Protein AF-A0A3A9JF61-F1 (afdb_monomer)

Radius of gyration: 24.45 Å; Cα contacts (8 Å, |Δi|>4): 91; chains: 1; bounding box: 56×42×74 Å

pLDDT: mean 78.35, std 14.15, range [44.0, 96.94]

Foldseek 3Di:
DPPCVVVVVVCCPPCVVLLVLLLVLLLQLVVLVVVLVVLVVCLVVVCVVCVVDVNNVVDDPVVSVVVNVVSVVSNVVSVVSNCVSLVVLVVVLVVVLVVCVVVQCVDPVSVVVCVVDVPPVSCPVSVVVCVVSCCCSVPVSNVVSLVVNLVVVLVVCCVVPVVVSVVSVVVVCVVVPVVVVVVVVVVPPD

Organism: NCBI:txid2478470

Nearest PDB structures (foldseek):
  3zx6-assembly1_B  TM=4.219E-01  e=8.641E+00  Archaeoglobus fulgidus DSM 4304
  3zx6-assembly1_A  TM=3.548E-01  e=7.012E+00  Archaeoglobus fulgidus DSM 4304

Mean predicted aligned error: 10.45 Å

Structure (mmCIF, N/CA/C/O backbone):
data_AF-A0A3A9JF61-F1
#
_entry.id   AF-A0A3A9JF61-F1
#
loop_
_atom_site.group_PDB
_atom_site.id
_atom_site.type_symbol
_atom_site.label_atom_id
_atom_site.label_alt_id
_atom_site.label_comp_id
_atom_site.label_asym_id
_atom_site.label_entity_id
_atom_site.label_seq_id
_atom_site.pdbx_PDB_ins_code
_atom_site.Cartn_x
_atom_site.Cartn_y
_atom_site.Cartn_z
_atom_site.occupancy
_atom_site.B_iso_or_equiv
_atom_site.auth_seq_id
_atom_site.auth_comp_id
_atom_site.auth_asym_id
_atom_site.auth_atom_id
_atom_site.pdbx_PDB_model_num
ATOM 1 N N . MET A 1 1 ? -26.066 -12.933 15.921 1.00 44.00 1 MET A N 1
ATOM 2 C CA . MET A 1 1 ? -25.316 -11.909 15.163 1.00 44.00 1 MET A CA 1
ATOM 3 C C . MET A 1 1 ? -26.071 -10.594 15.313 1.00 44.00 1 MET A C 1
ATOM 5 O O . MET A 1 1 ? -27.107 -10.435 14.687 1.00 44.00 1 MET A O 1
ATOM 9 N N . LYS A 1 2 ? -25.672 -9.732 16.260 1.00 51.56 2 LYS A N 1
ATOM 10 C CA . LYS A 1 2 ? -26.351 -8.442 16.494 1.00 51.56 2 LYS A CA 1
ATOM 11 C C . LYS A 1 2 ? -26.049 -7.491 15.325 1.00 51.56 2 LYS A C 1
ATOM 13 O O . LYS A 1 2 ? -24.942 -7.570 14.793 1.00 51.56 2 LYS A O 1
ATOM 18 N N . PRO A 1 3 ? -26.992 -6.629 14.911 1.00 46.84 3 PRO A N 1
ATOM 19 C CA . PRO A 1 3 ? -26.801 -5.763 13.756 1.00 46.84 3 PRO A CA 1
ATOM 20 C C . PRO A 1 3 ? -25.716 -4.728 14.073 1.00 46.84 3 PRO A C 1
ATOM 22 O O . PRO A 1 3 ? -25.927 -3.802 14.847 1.00 46.84 3 PRO A O 1
ATOM 25 N N . LEU A 1 4 ? -24.534 -4.916 13.485 1.00 54.66 4 LEU A N 1
ATOM 26 C CA . LEU A 1 4 ? -23.378 -4.015 13.580 1.00 54.66 4 LEU A CA 1
ATOM 27 C C . LEU A 1 4 ? -23.594 -2.690 12.818 1.00 54.66 4 LEU A C 1
ATOM 29 O O . LEU A 1 4 ? -22.767 -1.784 12.894 1.00 54.66 4 LEU A O 1
ATOM 33 N N . SER A 1 5 ? -24.710 -2.565 12.092 1.00 57.25 5 SER A N 1
ATOM 34 C CA . SER A 1 5 ? -25.012 -1.447 11.196 1.00 57.25 5 SER A CA 1
ATOM 35 C C . SER A 1 5 ? -25.097 -0.063 11.859 1.00 57.25 5 SER A C 1
ATOM 37 O O . SER A 1 5 ? -24.594 0.878 11.243 1.00 57.25 5 SER A O 1
ATOM 39 N N . PRO A 1 6 ? -25.634 0.128 13.087 1.00 58.03 6 PRO A N 1
ATOM 40 C CA . PRO A 1 6 ? -25.749 1.469 13.667 1.00 58.03 6 PRO A CA 1
ATOM 41 C C . PRO A 1 6 ? -24.389 2.031 14.104 1.00 58.03 6 PRO A C 1
ATOM 43 O O . PRO A 1 6 ? -24.140 3.227 13.998 1.00 58.03 6 PRO A O 1
ATOM 46 N N . ILE A 1 7 ? -23.484 1.157 14.556 1.00 54.09 7 ILE A N 1
ATOM 47 C CA . ILE A 1 7 ? -22.148 1.542 15.033 1.00 54.09 7 ILE A CA 1
ATOM 48 C C . ILE A 1 7 ? -21.233 1.870 13.844 1.00 54.09 7 ILE A C 1
ATOM 50 O O . ILE A 1 7 ? -20.442 2.810 13.901 1.00 54.09 7 ILE A O 1
ATOM 54 N N . MET A 1 8 ? -21.410 1.155 12.729 1.00 56.19 8 MET A N 1
ATOM 55 C CA . MET A 1 8 ? -20.716 1.417 11.466 1.00 56.19 8 MET A CA 1
ATOM 56 C C . MET A 1 8 ? -21.049 2.807 10.898 1.00 56.19 8 MET A C 1
ATOM 58 O O . MET A 1 8 ? -20.162 3.497 10.400 1.00 56.19 8 MET A O 1
ATOM 62 N N . ALA A 1 9 ? -22.309 3.241 11.018 1.00 56.62 9 ALA A N 1
ATOM 63 C CA . ALA A 1 9 ? -22.762 4.547 10.539 1.00 56.62 9 ALA A CA 1
ATOM 64 C C . ALA A 1 9 ? -22.183 5.721 11.353 1.00 56.62 9 ALA A C 1
ATOM 66 O O . ALA A 1 9 ? -21.826 6.747 10.772 1.00 56.62 9 ALA A O 1
ATOM 67 N N . LEU A 1 10 ? -22.033 5.559 12.673 1.00 54.41 10 LEU A N 1
ATOM 68 C CA . LEU A 1 10 ? -21.476 6.592 13.557 1.00 54.41 10 LEU A CA 1
ATOM 69 C C . LEU A 1 10 ? -19.968 6.801 13.314 1.00 54.41 10 LEU A C 1
ATOM 71 O O . LEU A 1 10 ? -19.499 7.932 13.196 1.00 54.41 10 LEU A O 1
ATOM 75 N N . PHE A 1 11 ? -19.214 5.709 13.140 1.00 55.50 11 PHE A N 1
ATOM 76 C CA . PHE A 1 11 ? -17.779 5.764 12.823 1.00 55.50 11 PHE A CA 1
ATOM 77 C C . PHE A 1 11 ? -17.489 6.404 11.458 1.00 55.50 11 PHE A C 1
ATOM 79 O O . PHE A 1 11 ? -16.494 7.118 11.298 1.00 55.50 11 PHE A O 1
ATOM 86 N N . TRP A 1 12 ? -18.368 6.178 10.477 1.00 54.88 12 TRP A N 1
ATOM 87 C CA . TRP A 1 12 ? -18.223 6.727 9.130 1.00 54.88 12 TRP A CA 1
ATOM 88 C C . TRP A 1 12 ? -18.393 8.253 9.082 1.00 54.88 12 TRP A C 1
ATOM 90 O O . TRP A 1 12 ? -17.847 8.895 8.189 1.00 54.88 12 TRP A O 1
ATOM 100 N N . GLN A 1 13 ? -19.113 8.864 10.027 1.00 55.25 13 GLN A N 1
ATOM 101 C CA . GLN A 1 13 ? -19.319 10.317 10.032 1.00 55.25 13 GLN A CA 1
ATOM 102 C C . GLN A 1 13 ? -18.184 11.085 10.722 1.00 55.25 13 GLN A C 1
ATOM 104 O O . GLN A 1 13 ? -17.728 12.087 10.171 1.00 55.25 13 GLN A O 1
ATOM 109 N N . GLU A 1 14 ? -17.664 10.607 11.857 1.00 54.59 14 GLU A N 1
ATOM 110 C CA . GLU A 1 14 ? -16.635 11.343 12.616 1.00 54.59 14 GLU A CA 1
ATOM 111 C C . GLU A 1 14 ? -15.191 11.078 12.157 1.00 54.59 14 GLU A C 1
ATOM 113 O O . GLU A 1 14 ? -14.328 11.937 12.336 1.00 54.59 14 GLU A O 1
ATOM 118 N N . ARG A 1 15 ? -14.888 9.915 11.555 1.00 65.69 15 ARG A N 1
ATOM 119 C CA . ARG A 1 15 ? -13.494 9.508 11.260 1.00 65.69 15 ARG A CA 1
ATOM 120 C C . ARG A 1 15 ? -13.180 9.221 9.793 1.00 65.69 15 ARG A C 1
ATOM 122 O O . ARG A 1 15 ? -12.084 8.743 9.495 1.00 65.69 15 ARG A O 1
ATOM 129 N N . ARG A 1 16 ? -14.073 9.562 8.851 1.00 67.69 16 ARG A N 1
ATOM 130 C CA . ARG A 1 16 ? -13.861 9.300 7.408 1.00 67.69 16 ARG A CA 1
ATOM 131 C C . ARG A 1 16 ? -12.532 9.830 6.876 1.00 67.69 16 ARG A C 1
ATOM 133 O O . ARG A 1 16 ? -11.904 9.166 6.066 1.00 67.69 16 ARG A O 1
ATOM 140 N N . SER A 1 17 ? -12.099 11.011 7.318 1.00 69.12 17 SER A N 1
ATOM 141 C CA . SER A 1 17 ? -10.890 11.664 6.805 1.00 69.12 17 SER A CA 1
ATOM 142 C C . SER A 1 17 ? -9.626 10.923 7.230 1.00 69.12 17 SER A C 1
ATOM 144 O O . SER A 1 17 ? -8.749 10.689 6.404 1.00 69.12 17 SER A O 1
ATOM 146 N N . ALA A 1 18 ? -9.558 10.486 8.489 1.00 70.00 18 ALA A N 1
ATOM 147 C CA . ALA A 1 18 ? -8.447 9.692 9.002 1.00 70.00 18 ALA A CA 1
ATOM 148 C C . ALA A 1 18 ? -8.403 8.297 8.356 1.00 70.00 18 ALA A C 1
ATOM 150 O O . ALA A 1 18 ? -7.328 7.810 8.016 1.00 70.00 18 ALA A O 1
ATOM 151 N N . LEU A 1 19 ? -9.567 7.680 8.133 1.00 70.75 19 LEU A N 1
ATOM 152 C CA . LEU A 1 19 ? -9.678 6.366 7.493 1.00 70.75 19 LEU A CA 1
ATOM 153 C C . LEU A 1 19 ? -9.290 6.409 6.012 1.00 70.75 19 LEU A C 1
ATOM 155 O O . LEU A 1 19 ? -8.481 5.598 5.566 1.00 70.75 19 LEU A O 1
ATOM 159 N N . LEU A 1 20 ? -9.816 7.382 5.265 1.00 76.50 20 LEU A N 1
ATOM 160 C CA . LEU A 1 20 ? -9.450 7.604 3.866 1.00 76.50 20 LEU A CA 1
ATOM 161 C C . LEU A 1 20 ? -7.974 7.989 3.739 1.00 76.50 20 LEU A C 1
ATOM 163 O O . LEU A 1 20 ? -7.297 7.488 2.849 1.00 76.50 20 LEU A O 1
ATOM 167 N N . GLY A 1 21 ? -7.456 8.814 4.655 1.00 81.38 21 GLY A N 1
ATOM 168 C CA . GLY A 1 21 ? -6.038 9.167 4.714 1.00 81.38 21 GLY A CA 1
ATOM 169 C C . GLY A 1 21 ? -5.143 7.950 4.956 1.00 81.38 21 GLY A C 1
ATOM 170 O O . GLY A 1 21 ? -4.187 7.740 4.215 1.00 81.38 21 GLY A O 1
ATOM 171 N N . GLY A 1 22 ? -5.479 7.102 5.933 1.00 81.56 22 GLY A N 1
ATOM 172 C CA . GLY A 1 22 ? -4.749 5.862 6.213 1.00 81.56 22 GLY A CA 1
ATOM 173 C C . GLY A 1 22 ? -4.774 4.880 5.038 1.00 81.56 22 GLY A C 1
ATOM 174 O O . GLY A 1 22 ? -3.724 4.387 4.631 1.00 81.56 22 GLY A O 1
ATOM 175 N N . ALA A 1 23 ? -5.948 4.656 4.438 1.00 82.31 23 ALA A N 1
ATOM 176 C CA . ALA A 1 23 ? -6.095 3.794 3.265 1.00 82.31 23 ALA A CA 1
ATOM 177 C C . ALA A 1 23 ? -5.335 4.338 2.040 1.00 82.31 23 ALA A C 1
ATOM 179 O O . ALA A 1 23 ? -4.688 3.573 1.325 1.00 82.31 23 ALA A O 1
ATOM 180 N N . ALA A 1 24 ? -5.350 5.656 1.820 1.00 86.38 24 ALA A N 1
ATOM 181 C CA . ALA A 1 24 ? -4.586 6.296 0.752 1.00 86.38 24 ALA A CA 1
ATOM 182 C C . ALA A 1 24 ? -3.070 6.155 0.966 1.00 86.38 24 ALA A C 1
ATOM 184 O O . ALA A 1 24 ? -2.349 5.843 0.019 1.00 86.38 24 ALA A O 1
ATOM 185 N N . MET A 1 25 ? -2.580 6.319 2.201 1.00 87.75 25 MET A N 1
ATOM 186 C CA . MET A 1 25 ? -1.166 6.106 2.540 1.00 87.75 25 MET A CA 1
ATOM 187 C C . MET A 1 25 ? -0.741 4.643 2.352 1.00 87.75 25 MET A C 1
ATOM 189 O O . MET A 1 25 ? 0.332 4.381 1.802 1.00 87.75 25 MET A O 1
ATOM 193 N N . MET A 1 26 ? -1.593 3.682 2.730 1.00 87.44 26 MET A N 1
ATOM 194 C CA . MET A 1 26 ? -1.373 2.255 2.451 1.00 87.44 26 MET A CA 1
ATOM 195 C C . MET A 1 26 ? -1.276 1.996 0.945 1.00 87.44 26 MET A C 1
ATOM 197 O O . MET A 1 26 ? -0.308 1.393 0.478 1.00 87.44 26 MET A O 1
ATOM 201 N N . ALA A 1 27 ? -2.242 2.495 0.169 1.00 89.44 27 ALA A N 1
ATOM 202 C CA . ALA A 1 27 ? -2.262 2.327 -1.281 1.00 89.44 27 ALA A CA 1
ATOM 203 C C . ALA A 1 27 ? -1.023 2.952 -1.942 1.00 89.44 27 ALA A C 1
ATOM 205 O O . ALA A 1 27 ? -0.375 2.309 -2.766 1.00 89.44 27 ALA A O 1
ATOM 206 N N . MET A 1 28 ? -0.635 4.162 -1.531 1.00 92.56 28 MET A N 1
ATOM 207 C CA . MET A 1 28 ? 0.570 4.837 -2.018 1.00 92.56 28 MET A CA 1
ATOM 208 C C . MET A 1 28 ? 1.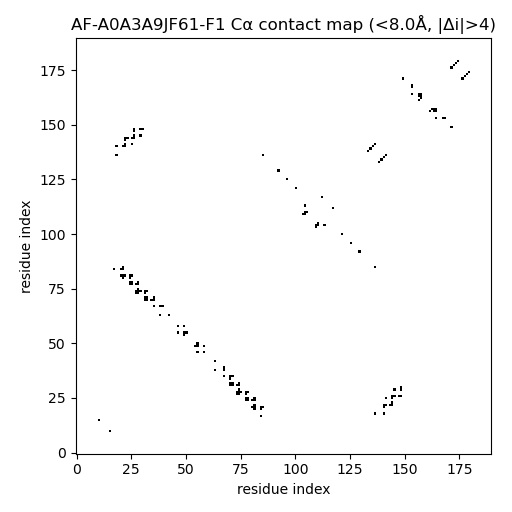842 4.047 -1.681 1.00 92.56 28 MET A C 1
ATOM 210 O O . MET A 1 28 ? 2.721 3.917 -2.531 1.00 92.56 28 MET A O 1
ATOM 214 N N . THR A 1 29 ? 1.930 3.468 -0.480 1.00 92.69 29 THR A N 1
ATOM 215 C CA . THR A 1 29 ? 3.064 2.622 -0.071 1.00 92.69 29 THR A CA 1
ATOM 216 C C . THR A 1 29 ? 3.190 1.388 -0.963 1.00 92.69 29 THR A C 1
ATOM 218 O O . THR A 1 29 ? 4.288 1.065 -1.426 1.00 92.69 29 THR A O 1
ATOM 221 N N . LEU A 1 30 ? 2.070 0.709 -1.229 1.00 92.81 30 LEU A N 1
ATOM 222 C CA . LEU A 1 30 ? 2.031 -0.470 -2.092 1.00 92.81 30 LEU A CA 1
ATOM 223 C C . LEU A 1 30 ? 2.387 -0.113 -3.539 1.00 92.81 30 LEU A C 1
ATOM 225 O O . LEU A 1 30 ? 3.261 -0.751 -4.122 1.00 92.81 30 LEU A O 1
ATOM 229 N N . LEU A 1 31 ? 1.784 0.942 -4.095 1.00 93.94 31 LEU A N 1
ATOM 230 C CA . LEU A 1 31 ? 2.062 1.404 -5.458 1.00 93.94 31 LEU A CA 1
ATOM 231 C C . LEU A 1 31 ? 3.524 1.818 -5.634 1.00 93.94 31 LEU A C 1
ATOM 233 O O . LEU A 1 31 ? 4.157 1.401 -6.599 1.00 93.94 31 LEU A O 1
ATOM 237 N N . ALA A 1 32 ? 4.093 2.564 -4.684 1.00 94.06 32 ALA A N 1
ATOM 238 C CA . ALA A 1 32 ? 5.506 2.930 -4.718 1.00 94.06 32 ALA A CA 1
ATOM 239 C C . ALA A 1 32 ? 6.415 1.692 -4.642 1.00 94.06 32 ALA A C 1
ATOM 241 O O . ALA A 1 32 ? 7.434 1.629 -5.325 1.00 94.06 32 ALA A O 1
ATOM 242 N N . GLY A 1 33 ? 6.040 0.679 -3.852 1.00 94.06 33 GLY A N 1
ATOM 243 C CA . GLY A 1 33 ? 6.743 -0.604 -3.800 1.00 94.06 33 GLY A CA 1
ATOM 244 C C . GLY A 1 33 ? 6.724 -1.358 -5.132 1.00 94.06 33 GLY A C 1
ATOM 245 O O . GLY A 1 33 ? 7.768 -1.829 -5.578 1.00 94.06 33 GLY A O 1
ATOM 246 N N . ILE A 1 34 ? 5.565 -1.431 -5.785 1.00 93.69 34 ILE A N 1
ATOM 247 C CA . ILE A 1 34 ? 5.406 -2.092 -7.089 1.00 93.69 34 ILE A CA 1
ATOM 248 C C . ILE A 1 34 ? 6.169 -1.326 -8.174 1.00 93.69 34 ILE A C 1
ATOM 250 O O . ILE A 1 34 ? 6.913 -1.933 -8.942 1.00 93.69 34 ILE A O 1
ATOM 254 N N . ALA A 1 35 ? 6.060 0.005 -8.190 1.00 93.81 35 ALA A N 1
ATOM 255 C CA . ALA A 1 35 ? 6.798 0.863 -9.111 1.00 93.81 35 ALA A CA 1
ATOM 256 C C . ALA A 1 35 ? 8.317 0.728 -8.930 1.00 93.81 35 ALA A C 1
ATOM 258 O O . ALA A 1 35 ? 9.037 0.664 -9.920 1.00 93.81 35 ALA A O 1
ATOM 259 N N . LEU A 1 36 ? 8.812 0.618 -7.690 1.00 94.44 36 LEU A N 1
ATOM 260 C CA . LEU A 1 36 ? 10.230 0.359 -7.413 1.00 94.44 36 LEU A CA 1
ATOM 261 C C . LEU A 1 36 ? 10.696 -0.961 -8.015 1.00 94.44 36 LEU A C 1
ATOM 263 O O . LEU A 1 36 ? 11.748 -0.994 -8.647 1.00 94.44 36 LEU A O 1
ATOM 267 N N . LEU A 1 37 ? 9.933 -2.038 -7.816 1.00 93.94 37 LEU A N 1
ATOM 268 C CA . LEU A 1 37 ? 10.274 -3.353 -8.358 1.00 93.94 37 LEU A CA 1
ATOM 269 C C . LEU A 1 37 ? 10.257 -3.336 -9.890 1.00 93.94 37 LEU A C 1
ATOM 271 O O . LEU A 1 37 ? 11.201 -3.823 -10.508 1.00 93.94 37 LEU A O 1
ATOM 275 N N . GLY A 1 38 ? 9.240 -2.716 -10.493 1.00 93.31 38 GLY A N 1
ATOM 276 C CA . GLY A 1 38 ? 9.132 -2.565 -11.945 1.00 93.31 38 GLY A CA 1
ATOM 277 C C . GLY A 1 38 ? 10.270 -1.734 -12.540 1.00 93.31 38 GLY A C 1
ATOM 278 O O . GLY A 1 38 ? 10.941 -2.187 -13.466 1.00 93.31 38 GLY A O 1
ATOM 279 N N . LEU A 1 39 ? 10.543 -0.555 -11.972 1.00 94.25 39 LEU A N 1
ATOM 280 C CA . LEU A 1 39 ? 11.616 0.333 -12.426 1.00 94.25 39 LEU A CA 1
ATOM 281 C C . LEU A 1 39 ? 12.994 -0.315 -12.250 1.00 94.25 39 LEU A C 1
ATOM 283 O O . LEU A 1 39 ? 13.831 -0.212 -13.140 1.00 94.25 39 LEU A O 1
ATOM 287 N N . SER A 1 40 ? 13.216 -1.021 -11.136 1.00 93.50 40 SER A N 1
ATOM 288 C CA . SER A 1 40 ? 14.468 -1.747 -10.892 1.00 93.50 40 SER A CA 1
ATOM 289 C C . SER A 1 40 ? 14.650 -2.895 -11.883 1.00 93.50 40 SER A C 1
ATOM 291 O O . SER A 1 40 ? 15.734 -3.049 -12.434 1.00 93.50 40 SER A O 1
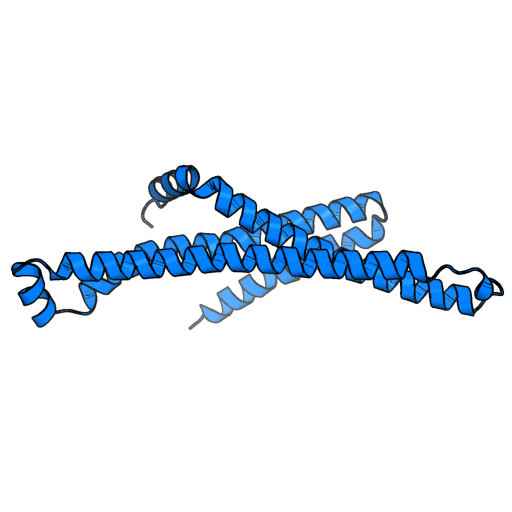ATOM 293 N N . GLY A 1 41 ? 13.598 -3.676 -12.152 1.00 93.50 41 GLY A N 1
ATOM 294 C CA . GLY A 1 41 ? 13.642 -4.760 -13.135 1.00 93.50 41 GLY A CA 1
ATOM 295 C C . GLY A 1 41 ? 13.952 -4.245 -14.540 1.00 93.50 41 GLY A C 1
ATOM 296 O O . GLY A 1 41 ? 14.880 -4.734 -15.185 1.00 93.50 41 GLY A O 1
ATOM 297 N N . TRP A 1 42 ? 13.245 -3.195 -14.973 1.00 93.62 42 TRP A N 1
ATOM 298 C CA . TRP A 1 42 ? 13.532 -2.519 -16.238 1.00 93.62 42 TRP A CA 1
ATOM 299 C C . TRP A 1 42 ? 14.980 -2.024 -16.285 1.00 93.62 42 TRP A C 1
ATOM 301 O O . TRP A 1 42 ? 15.697 -2.343 -17.228 1.00 93.62 42 TRP A O 1
ATOM 311 N N . PHE A 1 43 ? 15.447 -1.336 -15.240 1.00 93.25 43 PHE A N 1
ATOM 312 C CA . PHE A 1 43 ? 16.801 -0.791 -15.175 1.00 93.25 43 PHE A CA 1
ATOM 313 C C . PHE A 1 43 ? 17.887 -1.876 -15.261 1.00 93.25 43 PHE A C 1
ATOM 315 O O . PHE A 1 43 ? 18.854 -1.714 -16.006 1.00 93.25 43 PHE A O 1
ATOM 322 N N . ILE A 1 44 ? 17.717 -3.011 -14.573 1.00 92.94 44 ILE A N 1
ATOM 323 C CA . ILE A 1 44 ? 18.643 -4.154 -14.652 1.00 92.94 44 ILE A CA 1
ATOM 324 C C . ILE A 1 44 ? 18.685 -4.719 -16.078 1.00 92.94 44 ILE A C 1
ATOM 326 O O . ILE A 1 44 ? 19.761 -4.924 -16.633 1.00 92.94 44 ILE A O 1
ATOM 330 N N . THR A 1 45 ? 17.527 -4.942 -16.705 1.00 93.38 45 THR A N 1
ATOM 331 C CA . THR A 1 45 ? 17.484 -5.477 -18.079 1.00 93.38 45 THR A CA 1
ATOM 332 C C . THR A 1 45 ? 18.031 -4.491 -19.113 1.00 93.38 45 THR A C 1
ATOM 334 O O . THR A 1 45 ? 18.762 -4.892 -20.017 1.00 93.38 45 THR A O 1
ATOM 337 N N . ALA A 1 46 ? 17.744 -3.197 -18.958 1.00 90.19 46 ALA A N 1
ATOM 338 C CA . ALA A 1 46 ? 18.211 -2.143 -19.849 1.00 90.19 46 ALA A CA 1
ATOM 339 C C . ALA A 1 46 ? 19.730 -1.958 -19.759 1.00 90.19 46 ALA A C 1
ATOM 341 O O . ALA A 1 46 ? 20.392 -1.868 -20.788 1.00 90.19 46 ALA A O 1
ATOM 342 N N . THR A 1 47 ? 20.294 -1.967 -18.548 1.00 89.56 47 THR A N 1
ATOM 343 C CA . THR A 1 47 ? 21.752 -1.892 -18.352 1.00 89.56 47 THR A CA 1
ATOM 344 C C . THR A 1 47 ? 22.465 -3.132 -18.884 1.00 89.56 47 THR A C 1
ATOM 346 O O . THR A 1 47 ? 23.503 -2.995 -19.527 1.00 89.56 47 THR A O 1
ATOM 349 N N . ALA A 1 48 ? 21.894 -4.328 -18.703 1.00 90.38 48 ALA A N 1
ATOM 350 C CA . ALA A 1 48 ? 22.436 -5.555 -19.285 1.00 90.38 48 ALA A CA 1
ATOM 351 C C . ALA A 1 48 ? 22.482 -5.491 -20.824 1.00 90.38 48 ALA A C 1
ATOM 353 O O . ALA A 1 48 ? 23.511 -5.796 -21.422 1.00 90.38 48 ALA A O 1
ATOM 354 N N . LEU A 1 49 ? 21.400 -5.038 -21.468 1.00 90.06 49 LEU A N 1
ATOM 355 C CA . LEU A 1 49 ? 21.347 -4.867 -22.925 1.00 90.06 49 LEU A CA 1
ATOM 356 C C . LEU A 1 49 ? 22.291 -3.763 -23.419 1.00 90.06 49 LEU A C 1
ATOM 358 O O . LEU A 1 49 ? 22.993 -3.952 -24.411 1.00 90.06 49 LEU A O 1
ATOM 362 N N . ALA A 1 50 ? 22.349 -2.629 -22.719 1.00 87.81 50 ALA A N 1
ATOM 363 C CA . ALA A 1 50 ? 23.259 -1.539 -23.053 1.00 87.81 50 ALA A CA 1
ATOM 364 C C . ALA A 1 50 ? 24.724 -1.991 -22.975 1.00 87.81 50 ALA A C 1
ATOM 366 O O . ALA A 1 50 ? 25.494 -1.665 -23.871 1.00 87.81 50 ALA A O 1
ATOM 367 N N . GLY A 1 51 ? 25.090 -2.794 -21.970 1.00 86.12 51 GLY A N 1
ATOM 368 C CA . GLY A 1 51 ? 26.439 -3.350 -21.811 1.00 86.12 51 GLY A CA 1
ATOM 369 C C . GLY A 1 51 ? 26.851 -4.351 -22.896 1.00 86.12 51 GLY A C 1
ATOM 370 O O . GLY A 1 51 ? 28.039 -4.485 -23.174 1.00 86.12 51 GLY A O 1
ATOM 371 N N . LEU A 1 52 ? 25.892 -5.021 -23.543 1.00 87.56 52 LEU A N 1
ATOM 372 C CA . LEU A 1 52 ? 26.146 -5.905 -24.691 1.00 87.56 52 LEU A CA 1
ATOM 373 C C . LEU A 1 52 ? 26.336 -5.140 -26.013 1.00 87.56 52 LEU A C 1
ATOM 375 O O . LEU A 1 52 ? 26.712 -5.738 -27.019 1.00 87.56 52 LEU A O 1
ATOM 379 N N . THR A 1 53 ? 26.070 -3.832 -26.034 1.00 82.75 53 THR A N 1
ATOM 380 C CA . THR A 1 53 ? 26.142 -2.985 -27.233 1.00 82.75 53 THR A CA 1
ATOM 381 C C . THR A 1 53 ? 27.120 -1.824 -27.024 1.00 82.75 53 THR A C 1
ATOM 383 O O . THR A 1 53 ? 27.550 -1.535 -25.911 1.00 82.75 53 THR A O 1
ATOM 386 N N . SER A 1 54 ? 27.470 -1.093 -28.086 1.00 75.06 54 SER A N 1
ATOM 387 C CA . SER A 1 54 ? 28.270 0.140 -27.971 1.00 75.06 54 SER A CA 1
ATOM 388 C C . SER A 1 54 ? 27.519 1.301 -27.294 1.00 75.06 54 SER A C 1
ATOM 390 O O . SER A 1 54 ? 28.108 2.352 -27.045 1.00 75.06 54 SER A O 1
ATOM 392 N N . ALA A 1 55 ? 26.235 1.120 -26.959 1.00 75.50 55 ALA A N 1
ATOM 393 C CA . ALA A 1 55 ? 25.398 2.119 -26.299 1.00 75.50 55 ALA A CA 1
ATOM 394 C C . ALA A 1 55 ? 25.717 2.307 -24.804 1.00 75.50 55 ALA A C 1
ATOM 396 O O . ALA A 1 55 ? 25.192 3.235 -24.189 1.00 75.50 55 ALA A O 1
ATOM 397 N N . ALA A 1 56 ? 26.593 1.482 -24.217 1.00 70.50 56 ALA A N 1
ATOM 398 C CA . ALA A 1 56 ? 26.987 1.576 -22.810 1.00 70.50 56 ALA A CA 1
ATOM 399 C C . ALA A 1 56 ? 27.483 2.978 -22.397 1.00 70.50 56 ALA A C 1
ATOM 401 O O . ALA A 1 56 ? 27.213 3.415 -21.283 1.00 70.50 56 ALA A O 1
ATOM 402 N N . LEU A 1 57 ? 28.161 3.704 -23.297 1.00 67.50 57 LEU A N 1
ATOM 403 C CA . LEU A 1 57 ? 28.696 5.047 -23.022 1.00 67.50 57 LEU A CA 1
ATOM 404 C C . LEU A 1 57 ? 27.640 6.164 -23.081 1.00 67.50 57 LEU A C 1
ATOM 406 O O . LEU A 1 57 ? 27.874 7.245 -22.550 1.00 67.50 57 LEU A O 1
ATOM 410 N N . ALA A 1 58 ? 26.495 5.914 -23.717 1.00 76.50 58 ALA A N 1
ATOM 411 C CA . ALA A 1 58 ? 25.409 6.883 -23.871 1.00 76.50 58 ALA A CA 1
ATOM 412 C C . ALA A 1 58 ? 24.215 6.598 -22.942 1.00 76.50 58 ALA A C 1
ATOM 414 O O . ALA A 1 58 ? 23.232 7.339 -22.953 1.00 76.50 58 ALA A O 1
ATOM 415 N N . PHE A 1 59 ? 24.268 5.517 -22.159 1.00 83.06 59 PHE A N 1
ATOM 416 C CA . PHE A 1 59 ? 23.168 5.115 -21.293 1.00 83.06 59 PHE A CA 1
ATOM 417 C C . PHE A 1 59 ? 23.122 5.971 -20.020 1.00 83.06 59 PHE A C 1
ATOM 419 O O . PHE A 1 59 ? 24.021 5.920 -19.180 1.00 83.06 59 PHE A O 1
ATOM 426 N N . ASP A 1 60 ? 22.049 6.746 -19.858 1.00 85.12 60 ASP A N 1
ATOM 427 C CA . ASP A 1 60 ? 21.859 7.604 -18.691 1.00 85.12 60 ASP A CA 1
ATOM 428 C C . ASP A 1 60 ? 21.366 6.802 -17.475 1.00 85.12 60 ASP A C 1
ATOM 430 O O . ASP A 1 60 ? 20.201 6.413 -17.363 1.00 85.12 60 ASP A O 1
ATOM 434 N N . VAL A 1 61 ? 22.279 6.572 -16.533 1.00 86.88 61 VAL A N 1
ATOM 435 C CA . VAL A 1 61 ? 22.015 5.879 -15.264 1.00 86.88 61 VAL A CA 1
ATOM 436 C C . VAL A 1 61 ? 21.393 6.807 -14.208 1.00 86.88 61 VAL A C 1
ATOM 438 O O . VAL A 1 61 ? 20.768 6.343 -13.247 1.00 86.88 61 VAL A O 1
ATOM 441 N N . PHE A 1 62 ? 21.530 8.124 -14.358 1.00 89.75 62 PHE A N 1
ATOM 442 C CA . PHE A 1 62 ? 21.132 9.080 -13.328 1.00 89.75 62 PHE A CA 1
ATOM 443 C C . PHE A 1 62 ? 19.621 9.280 -13.275 1.00 89.75 62 PHE A C 1
ATOM 445 O O . PHE A 1 62 ? 19.071 9.332 -12.173 1.00 89.75 62 PHE A O 1
ATOM 452 N N . ILE A 1 63 ? 18.940 9.322 -14.424 1.00 91.31 63 ILE A N 1
ATOM 453 C CA . ILE A 1 63 ? 17.473 9.439 -14.492 1.00 91.31 63 ILE A CA 1
ATOM 454 C C . ILE A 1 63 ? 16.770 8.277 -13.762 1.00 91.31 63 ILE A C 1
ATOM 456 O O . ILE A 1 63 ? 16.010 8.542 -12.822 1.00 91.31 63 ILE A O 1
ATOM 460 N N . PRO A 1 64 ? 17.015 6.994 -14.106 1.00 91.12 64 PRO A N 1
ATOM 461 C CA . PRO A 1 64 ? 16.389 5.883 -13.393 1.00 91.12 64 PRO A CA 1
ATOM 462 C C . PRO A 1 64 ? 16.820 5.823 -11.926 1.00 91.12 64 PRO A C 1
ATOM 464 O O . PRO A 1 64 ? 15.987 5.564 -11.057 1.00 91.12 64 PRO A O 1
ATOM 467 N N . GLY A 1 65 ? 18.082 6.141 -11.617 1.00 92.12 65 GLY A N 1
ATOM 468 C CA . GLY A 1 65 ? 18.565 6.220 -10.238 1.00 92.12 65 GLY A CA 1
ATOM 469 C C . GLY A 1 65 ? 17.821 7.265 -9.397 1.00 92.12 65 GLY A C 1
ATOM 470 O O . GLY A 1 65 ? 17.451 6.992 -8.252 1.00 92.12 65 GLY A O 1
ATOM 471 N N . ALA A 1 66 ? 17.549 8.446 -9.956 1.00 94.19 66 ALA A N 1
ATOM 472 C CA . ALA A 1 66 ? 16.755 9.486 -9.306 1.00 94.19 66 ALA A CA 1
ATOM 473 C C . ALA A 1 66 ? 15.304 9.029 -9.083 1.00 94.19 66 ALA A C 1
ATOM 475 O O . ALA A 1 66 ? 14.769 9.220 -7.989 1.00 94.19 66 ALA A O 1
ATOM 476 N N . GLY A 1 67 ? 14.705 8.352 -10.070 1.00 94.50 67 GLY A N 1
ATOM 477 C CA . GLY A 1 67 ? 13.372 7.755 -9.952 1.00 94.50 67 GLY A CA 1
ATOM 478 C C . GLY A 1 67 ? 13.282 6.730 -8.819 1.00 94.50 67 GLY A C 1
ATOM 479 O O . GLY A 1 67 ? 12.376 6.807 -7.989 1.00 94.50 67 GLY A O 1
ATOM 480 N N . ILE A 1 68 ? 14.262 5.825 -8.713 1.00 95.38 68 ILE A N 1
ATOM 481 C CA . ILE A 1 68 ? 14.335 4.838 -7.624 1.00 95.38 68 ILE A CA 1
ATOM 482 C C . ILE A 1 68 ? 14.421 5.542 -6.263 1.00 95.38 68 ILE A C 1
ATOM 484 O O . ILE A 1 68 ? 13.686 5.188 -5.341 1.00 95.38 68 ILE A O 1
ATOM 488 N N . ARG A 1 69 ? 15.273 6.567 -6.119 1.00 95.56 69 ARG A N 1
ATOM 489 C CA . ARG A 1 69 ? 15.393 7.317 -4.853 1.00 95.56 69 ARG A CA 1
ATOM 490 C C . ARG A 1 69 ? 14.094 8.021 -4.479 1.00 95.56 69 ARG A C 1
ATOM 492 O O . ARG A 1 69 ? 13.670 7.930 -3.328 1.00 95.56 69 ARG A O 1
ATOM 499 N N . LEU A 1 70 ? 13.454 8.690 -5.439 1.00 96.31 70 LEU A N 1
ATOM 500 C CA . LEU A 1 70 ? 12.182 9.371 -5.218 1.00 96.31 70 LEU A CA 1
ATOM 501 C C . LEU A 1 70 ? 11.107 8.378 -4.764 1.00 96.31 70 LEU A C 1
ATOM 503 O O . LEU A 1 70 ? 10.458 8.600 -3.745 1.00 96.31 70 LEU A O 1
ATOM 507 N N . LEU A 1 71 ? 10.956 7.254 -5.467 1.00 95.06 71 LEU A N 1
ATOM 508 C CA . LEU A 1 71 ? 9.978 6.229 -5.105 1.00 95.06 71 LEU A CA 1
ATOM 509 C C . LEU A 1 71 ? 10.284 5.595 -3.739 1.00 95.06 71 LEU A C 1
ATOM 511 O O . LEU A 1 71 ? 9.364 5.310 -2.974 1.00 95.06 71 LEU A O 1
ATOM 515 N N . ALA A 1 72 ? 11.561 5.408 -3.394 1.00 95.94 72 ALA A N 1
ATOM 516 C CA . ALA A 1 72 ? 11.968 4.913 -2.080 1.00 95.94 72 ALA A CA 1
ATOM 517 C C . ALA A 1 72 ? 11.600 5.893 -0.953 1.00 95.94 72 ALA A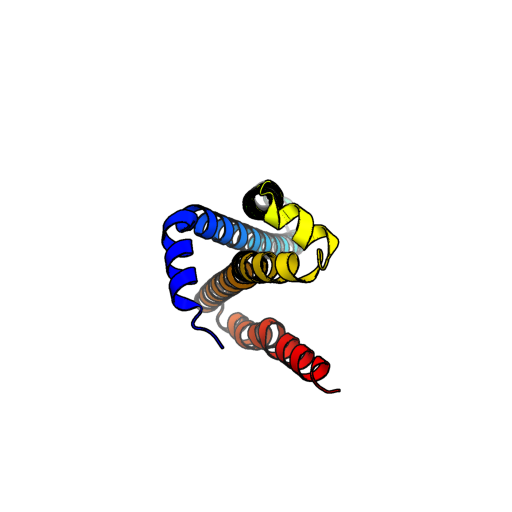 C 1
ATOM 519 O O . ALA A 1 72 ? 11.102 5.463 0.095 1.00 95.94 72 ALA A O 1
ATOM 520 N N . LEU A 1 73 ? 11.785 7.197 -1.178 1.00 96.94 73 LEU A N 1
ATOM 521 C CA . LEU A 1 73 ? 11.360 8.258 -0.262 1.00 96.94 73 LEU A CA 1
ATOM 522 C C . LEU A 1 73 ? 9.836 8.286 -0.114 1.00 96.94 73 LEU A C 1
ATOM 524 O O . LEU A 1 73 ? 9.345 8.237 1.012 1.00 96.94 73 LEU A O 1
ATOM 528 N N . VAL A 1 74 ? 9.093 8.271 -1.227 1.00 96.00 74 VAL A N 1
ATOM 529 C CA . VAL A 1 74 ? 7.619 8.232 -1.227 1.00 96.00 74 VAL A CA 1
ATOM 530 C C . VAL A 1 74 ? 7.111 7.014 -0.462 1.00 96.00 74 VAL A C 1
ATOM 532 O O . VAL A 1 74 ? 6.280 7.159 0.430 1.00 96.00 74 VAL A O 1
ATOM 535 N N . ARG A 1 75 ? 7.656 5.821 -0.732 1.00 94.00 75 ARG A N 1
ATOM 536 C CA . ARG A 1 75 ? 7.285 4.588 -0.021 1.00 94.00 75 ARG A CA 1
ATOM 537 C C . ARG A 1 75 ? 7.520 4.707 1.483 1.00 94.00 75 ARG A C 1
ATOM 539 O O . ARG A 1 75 ? 6.696 4.258 2.274 1.00 94.00 75 ARG A O 1
ATOM 546 N N . THR A 1 76 ? 8.651 5.283 1.881 1.00 95.19 76 THR A N 1
ATOM 547 C CA . THR A 1 76 ? 9.018 5.419 3.297 1.00 95.19 76 THR A CA 1
ATOM 548 C C . THR A 1 76 ? 8.134 6.445 4.004 1.00 95.19 76 THR A C 1
ATOM 550 O O . THR A 1 76 ? 7.616 6.158 5.082 1.00 95.19 76 THR A O 1
ATOM 553 N N . GLY A 1 77 ? 7.904 7.603 3.379 1.00 95.44 77 GLY A N 1
ATOM 554 C CA . GLY A 1 77 ? 7.029 8.651 3.901 1.00 95.44 77 GLY A CA 1
ATOM 555 C C . GLY A 1 77 ? 5.574 8.197 4.012 1.00 95.44 77 GLY A C 1
ATOM 556 O O . GLY A 1 77 ? 4.964 8.361 5.067 1.00 95.44 77 GLY A O 1
ATOM 557 N N . ALA A 1 78 ? 5.043 7.541 2.975 1.00 92.94 78 ALA A N 1
ATOM 558 C CA . ALA A 1 78 ? 3.685 7.001 2.979 1.00 92.94 78 ALA A CA 1
ATOM 559 C C . ALA A 1 78 ? 3.496 5.959 4.094 1.00 92.94 78 ALA A C 1
ATOM 561 O O . ALA A 1 78 ? 2.545 6.046 4.869 1.00 92.94 78 ALA A O 1
ATOM 562 N N . ARG A 1 79 ? 4.458 5.043 4.267 1.00 90.38 79 ARG A N 1
ATOM 563 C CA . ARG A 1 79 ? 4.418 4.043 5.345 1.00 90.38 79 ARG A CA 1
ATOM 564 C C . ARG A 1 79 ? 4.513 4.673 6.732 1.00 90.38 79 ARG A C 1
ATOM 566 O O . ARG A 1 79 ? 3.912 4.177 7.683 1.00 90.38 79 ARG A O 1
ATOM 573 N N . TYR A 1 80 ? 5.285 5.746 6.877 1.00 93.06 80 TYR A N 1
ATOM 574 C CA . TYR A 1 80 ? 5.345 6.491 8.131 1.00 93.06 80 TYR A CA 1
ATOM 575 C C . TYR A 1 80 ? 4.003 7.168 8.442 1.00 93.06 80 TYR A C 1
ATOM 577 O O . TYR A 1 80 ? 3.507 7.044 9.561 1.00 93.06 80 TYR A O 1
ATOM 585 N N . GLY A 1 81 ? 3.369 7.793 7.444 1.00 89.12 81 GLY A N 1
ATOM 586 C CA . GLY A 1 81 ? 2.028 8.368 7.569 1.00 89.12 81 GLY A CA 1
ATOM 587 C C . GLY A 1 81 ? 0.970 7.328 7.950 1.00 89.12 81 GLY A C 1
ATOM 588 O O . GLY A 1 81 ? 0.216 7.531 8.898 1.00 89.12 81 GLY A O 1
ATOM 589 N N . GLU A 1 82 ? 0.969 6.171 7.284 1.00 86.00 82 GLU A N 1
ATOM 590 C CA . GLU A 1 82 ? 0.125 5.022 7.639 1.00 86.00 82 GLU A CA 1
ATOM 591 C C . GLU A 1 82 ? 0.316 4.610 9.109 1.00 86.00 82 GLU A C 1
ATOM 593 O O . GLU A 1 82 ? -0.654 4.431 9.856 1.00 86.00 82 GLU A O 1
ATOM 598 N N . ARG A 1 83 ? 1.574 4.481 9.549 1.00 85.69 83 ARG A N 1
ATOM 599 C CA . ARG A 1 83 ? 1.904 4.123 10.934 1.00 85.69 83 ARG A CA 1
ATOM 600 C C . ARG A 1 83 ? 1.412 5.165 11.928 1.00 85.69 83 ARG A C 1
ATOM 602 O O . ARG A 1 83 ? 0.876 4.782 12.958 1.00 85.69 83 ARG A O 1
ATOM 609 N N . LEU A 1 84 ? 1.551 6.455 11.633 1.00 87.00 84 LEU A N 1
ATOM 610 C CA . LEU A 1 84 ? 1.043 7.516 12.504 1.00 87.00 84 LEU A CA 1
ATOM 611 C C . LEU A 1 84 ? -0.474 7.421 12.684 1.00 87.00 84 LEU A C 1
ATOM 613 O O . LEU A 1 84 ? -0.953 7.443 13.815 1.00 87.00 84 LEU A O 1
ATOM 617 N N . VAL A 1 85 ? -1.222 7.244 11.591 1.00 81.81 85 VAL A N 1
ATOM 618 C CA . VAL A 1 85 ? -2.691 7.134 11.631 1.00 81.81 85 VAL A CA 1
ATOM 619 C C . VAL A 1 85 ? -3.133 5.911 12.438 1.00 81.81 85 VAL A C 1
ATOM 621 O O . VAL A 1 85 ? -4.017 6.000 13.292 1.00 81.81 85 VAL A O 1
ATOM 624 N N . THR A 1 86 ? -2.501 4.761 12.202 1.00 77.88 86 THR A N 1
ATOM 625 C CA . THR A 1 86 ? -2.835 3.508 12.901 1.00 77.88 86 THR A CA 1
ATOM 626 C C . THR A 1 86 ? -2.416 3.530 14.375 1.00 77.88 86 THR A C 1
ATOM 628 O O . THR A 1 86 ? -3.132 3.009 15.238 1.00 77.88 86 THR A O 1
ATOM 631 N N . HIS A 1 87 ? -1.291 4.172 14.691 1.00 83.19 87 HIS A N 1
ATOM 632 C CA . HIS A 1 87 ? -0.812 4.326 16.061 1.00 83.19 87 HIS A CA 1
ATOM 633 C C . HIS A 1 87 ? -1.711 5.263 16.870 1.00 83.19 87 HIS A C 1
ATOM 635 O O . HIS A 1 87 ? -2.125 4.912 17.972 1.00 83.19 87 HIS A O 1
ATOM 641 N N . ASP A 1 88 ? -2.079 6.415 16.308 1.00 82.81 88 ASP A N 1
ATOM 642 C CA . ASP A 1 88 ? -3.001 7.370 16.929 1.00 82.81 88 ASP A CA 1
ATOM 643 C C . ASP A 1 88 ? -4.375 6.737 17.211 1.00 82.81 88 ASP A C 1
ATOM 645 O O . ASP A 1 88 ? -4.975 6.939 18.268 1.00 82.81 88 ASP A O 1
ATOM 649 N N . ALA A 1 89 ? -4.866 5.881 16.311 1.00 73.75 89 ALA A N 1
ATOM 650 C CA . ALA A 1 89 ? -6.070 5.101 16.581 1.00 73.75 89 ALA A CA 1
ATOM 651 C C . ALA A 1 89 ? -5.896 4.155 17.782 1.00 73.75 89 ALA A C 1
ATOM 653 O O . ALA A 1 89 ? -6.711 4.176 18.703 1.00 73.75 89 ALA A O 1
ATOM 654 N N . THR A 1 90 ? -4.794 3.400 17.823 1.00 73.94 90 THR A N 1
ATOM 655 C CA . THR A 1 90 ? -4.505 2.469 18.927 1.00 73.94 90 THR A CA 1
ATOM 656 C C . THR A 1 90 ? -4.368 3.200 20.271 1.00 73.94 90 THR A C 1
ATOM 658 O O . THR A 1 90 ? -4.879 2.734 21.290 1.00 73.94 90 THR A O 1
ATOM 661 N N . LEU A 1 91 ? -3.725 4.371 20.292 1.00 79.62 91 LEU A N 1
ATOM 662 C CA . LEU A 1 91 ? -3.581 5.180 21.505 1.00 79.62 91 LEU A CA 1
ATOM 663 C C . LEU A 1 91 ? -4.913 5.748 21.995 1.00 79.62 91 LEU A C 1
ATOM 665 O O . LEU A 1 91 ? -5.165 5.744 23.198 1.00 79.62 91 LEU A O 1
ATOM 669 N N . ARG A 1 92 ? -5.779 6.214 21.089 1.00 74.12 92 ARG A N 1
ATOM 670 C CA . ARG A 1 92 ? -7.112 6.715 21.461 1.00 74.12 92 ARG A CA 1
ATOM 671 C C . ARG A 1 92 ? -7.986 5.626 22.063 1.00 74.12 92 ARG A C 1
ATOM 673 O O . ARG A 1 92 ? -8.686 5.894 23.036 1.00 74.12 92 ARG A O 1
ATOM 680 N N . VAL A 1 93 ? -7.898 4.408 21.535 1.00 66.19 93 VAL A N 1
ATOM 681 C CA . VAL A 1 93 ? -8.532 3.232 22.140 1.00 66.19 93 VAL A CA 1
ATOM 682 C C . VAL A 1 93 ? -8.015 3.032 23.566 1.00 66.19 93 VAL A C 1
ATOM 684 O O . VAL A 1 93 ? -8.802 3.010 24.511 1.00 66.19 93 VAL A O 1
ATOM 687 N N . LEU A 1 94 ? -6.691 3.011 23.755 1.00 70.50 94 LEU A N 1
ATOM 688 C CA . LEU A 1 94 ? -6.086 2.851 25.080 1.00 70.50 94 LEU A CA 1
ATOM 689 C C . LEU A 1 94 ? -6.500 3.957 26.069 1.00 70.50 94 LEU A C 1
ATOM 691 O O . LEU A 1 94 ? -6.747 3.676 27.242 1.00 70.50 94 LEU A O 1
ATOM 695 N N . ALA A 1 95 ? -6.595 5.205 25.610 1.00 76.81 95 ALA A N 1
ATOM 696 C CA . ALA A 1 95 ? -7.040 6.333 26.425 1.00 76.81 95 ALA A CA 1
ATOM 697 C C . ALA A 1 95 ? -8.516 6.198 26.838 1.00 76.81 95 ALA A C 1
ATOM 699 O O . ALA A 1 95 ? -8.832 6.355 28.017 1.00 76.81 95 ALA A O 1
ATOM 700 N N . GLY A 1 96 ? -9.402 5.834 25.904 1.00 71.94 96 GLY A N 1
ATOM 701 C CA . GLY A 1 96 ? -10.826 5.626 26.187 1.00 71.94 96 GLY A CA 1
ATOM 702 C C . GLY A 1 96 ? -11.076 4.470 27.159 1.00 71.94 96 GLY A C 1
ATOM 703 O O . GLY A 1 96 ? -11.925 4.576 28.046 1.00 71.94 96 GLY A O 1
ATOM 704 N N . LEU A 1 97 ? -10.292 3.392 27.056 1.00 63.84 97 LEU A N 1
ATOM 705 C CA . LEU A 1 97 ? -10.305 2.298 28.029 1.00 63.84 97 LEU A CA 1
ATOM 706 C C . LEU A 1 97 ? -9.942 2.802 29.426 1.00 63.84 97 LEU A C 1
ATOM 708 O O . LEU A 1 97 ? -10.675 2.547 30.379 1.00 63.84 97 LEU A O 1
ATOM 712 N N . ARG A 1 98 ? -8.842 3.556 29.545 1.00 77.31 98 ARG A N 1
ATOM 713 C CA . ARG A 1 98 ? -8.379 4.117 30.824 1.00 77.31 98 ARG A CA 1
ATOM 714 C C . ARG A 1 98 ? -9.407 5.058 31.453 1.00 77.31 98 ARG A C 1
ATOM 716 O O . ARG A 1 98 ? -9.644 4.960 32.652 1.00 77.31 98 ARG A O 1
ATOM 723 N N . GLU A 1 99 ? -10.046 5.920 30.666 1.00 76.38 99 GLU A N 1
ATOM 724 C CA . GLU A 1 99 ? -11.079 6.835 31.168 1.00 76.38 99 GLU A CA 1
ATOM 725 C C . GLU A 1 99 ? -12.298 6.073 31.711 1.00 76.38 99 GLU A C 1
ATOM 727 O O . GLU A 1 99 ? -12.764 6.335 32.821 1.00 76.38 99 GLU A O 1
ATOM 732 N N . ARG A 1 100 ? -12.800 5.092 30.951 1.00 67.38 100 ARG A N 1
ATOM 733 C CA . ARG A 1 100 ? -13.974 4.293 31.335 1.00 67.38 100 ARG A CA 1
ATOM 734 C C . ARG A 1 100 ? -13.706 3.429 32.561 1.00 67.38 100 ARG A C 1
ATOM 736 O O . ARG A 1 100 ? -14.573 3.331 33.425 1.00 67.38 100 ARG A O 1
ATOM 743 N N . LEU A 1 101 ? -12.505 2.854 32.648 1.00 66.38 101 LEU A N 1
ATOM 744 C CA . LEU A 1 101 ? -12.017 2.146 33.831 1.00 66.38 101 LEU A CA 1
ATOM 745 C C . LEU A 1 101 ? -12.071 3.042 35.064 1.00 66.38 101 LEU A C 1
ATOM 747 O O . LEU A 1 101 ? -12.625 2.664 36.092 1.00 66.38 101 LEU A O 1
ATOM 751 N N . PHE A 1 102 ? -11.529 4.250 34.944 1.00 73.19 102 PHE A N 1
ATOM 752 C CA . PHE A 1 102 ? -11.459 5.180 36.058 1.00 73.19 102 PHE A CA 1
ATOM 753 C C . PHE A 1 102 ? -12.851 5.655 36.500 1.00 73.19 102 PHE A C 1
ATOM 755 O O . PHE A 1 102 ? -13.185 5.562 37.679 1.00 73.19 102 PHE A O 1
ATOM 762 N N . ARG A 1 103 ? -13.708 6.094 35.566 1.00 70.81 103 ARG A N 1
ATOM 763 C CA . ARG A 1 103 ? -15.063 6.580 35.895 1.00 70.81 103 ARG A CA 1
ATOM 764 C C . ARG A 1 103 ? -15.982 5.476 36.416 1.00 70.81 103 ARG A C 1
ATOM 766 O O . ARG A 1 103 ? -16.766 5.740 37.320 1.00 70.81 103 ARG A O 1
ATOM 773 N N . GLY A 1 104 ? -15.871 4.253 35.893 1.00 66.25 104 GLY A N 1
ATOM 774 C CA . GLY A 1 104 ? -16.669 3.108 36.347 1.00 66.25 104 GLY A CA 1
ATOM 775 C C . GLY A 1 104 ? -16.363 2.667 37.782 1.00 66.25 104 GLY A C 1
ATOM 776 O O . GLY A 1 104 ? -17.237 2.120 38.451 1.00 66.25 104 GLY A O 1
ATOM 777 N N . HIS A 1 105 ? -15.153 2.937 38.279 1.00 61.47 105 HIS A N 1
ATOM 778 C CA . HIS A 1 105 ? -14.746 2.614 39.653 1.00 61.47 105 HIS A CA 1
ATOM 779 C C . HIS A 1 105 ? -14.728 3.818 40.599 1.00 61.47 105 HIS A C 1
ATOM 781 O O . HIS A 1 105 ? -14.516 3.643 41.794 1.00 61.47 105 HIS A O 1
ATOM 787 N N . ALA A 1 106 ? -15.015 5.021 40.098 1.00 69.31 106 ALA A N 1
ATOM 788 C CA . ALA A 1 106 ? -15.141 6.229 40.911 1.00 69.31 106 ALA A CA 1
ATOM 789 C C . ALA A 1 106 ? -16.499 6.349 41.645 1.00 69.31 106 ALA A C 1
ATOM 791 O O . ALA A 1 106 ? -16.704 7.304 42.389 1.00 69.31 106 ALA A O 1
ATOM 792 N N . THR A 1 107 ? -17.432 5.407 41.452 1.00 70.69 107 THR A N 1
ATOM 793 C CA . THR A 1 107 ? -18.730 5.349 42.158 1.00 70.69 107 THR A CA 1
ATOM 794 C C . THR A 1 107 ? -18.698 4.372 43.337 1.00 70.69 107 THR A C 1
ATOM 796 O O . THR A 1 107 ? -18.116 3.295 43.210 1.00 70.69 107 THR A O 1
ATOM 799 N N . THR A 1 108 ? -19.390 4.684 44.437 1.00 60.88 108 THR A N 1
ATOM 800 C CA . THR A 1 108 ? -19.396 3.899 45.691 1.00 60.88 108 THR A CA 1
ATOM 801 C C . THR A 1 108 ? -19.818 2.432 45.498 1.00 60.88 108 THR A C 1
ATOM 803 O O . THR A 1 108 ? -19.144 1.532 45.988 1.00 60.88 108 THR A O 1
ATOM 806 N N . GLU A 1 109 ? -20.860 2.165 44.702 1.00 64.12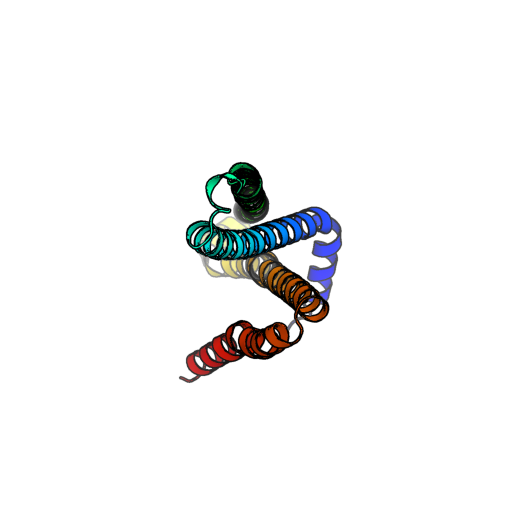 109 GLU A N 1
ATOM 807 C CA . GLU A 1 109 ? -21.317 0.800 44.361 1.00 64.12 109 GLU A CA 1
ATOM 808 C C . GLU A 1 109 ? -20.339 0.058 43.425 1.00 64.12 109 GLU A C 1
ATOM 810 O O . GLU A 1 109 ? -20.165 -1.161 43.496 1.00 64.12 109 GLU A O 1
ATOM 815 N N . GLY A 1 110 ? -19.646 0.807 42.560 1.00 60.34 110 GLY A N 1
ATOM 816 C CA . GLY A 1 110 ? -18.613 0.291 41.659 1.00 60.34 110 GLY A CA 1
ATOM 817 C C . GLY A 1 110 ? -17.344 -0.168 42.386 1.00 60.34 110 GLY A C 1
ATOM 818 O O . GLY A 1 110 ? -16.657 -1.064 41.889 1.00 60.34 110 GLY A O 1
ATOM 819 N N . ALA A 1 111 ? -17.055 0.388 43.567 1.00 62.25 111 ALA A N 1
ATOM 820 C CA . ALA A 1 111 ? -15.955 -0.046 44.428 1.00 62.25 111 ALA A CA 1
ATOM 821 C C . ALA A 1 111 ? -16.238 -1.417 45.077 1.00 62.25 111 ALA A C 1
ATOM 823 O O . ALA A 1 111 ? -15.365 -2.287 45.077 1.00 62.25 111 ALA A O 1
ATOM 824 N N . GLU A 1 112 ? -17.468 -1.662 45.545 1.00 62.97 112 GLU A N 1
ATOM 825 C CA . GLU A 1 112 ? -17.874 -2.967 46.098 1.00 62.97 112 GLU A CA 1
ATOM 826 C C . GLU A 1 112 ? -17.989 -4.059 45.020 1.00 62.97 112 GLU A C 1
ATOM 828 O O . GLU A 1 112 ? -17.581 -5.207 45.226 1.00 62.97 112 GLU A O 1
ATOM 833 N N . ALA A 1 113 ? -18.498 -3.723 43.831 1.00 60.72 113 ALA A N 1
ATOM 834 C CA . ALA A 1 113 ? -18.595 -4.663 42.712 1.00 60.72 113 ALA A CA 1
ATOM 835 C C . ALA A 1 113 ? -17.213 -5.094 42.175 1.00 60.72 113 ALA A C 1
ATOM 837 O O . ALA A 1 113 ? -17.032 -6.260 41.796 1.00 60.72 113 ALA A O 1
ATOM 838 N N . LEU A 1 114 ? -16.225 -4.186 42.194 1.00 59.62 114 LEU A N 1
ATOM 839 C CA . LEU A 1 114 ? -14.832 -4.476 41.841 1.00 59.62 114 LEU A CA 1
ATOM 840 C C . LEU A 1 114 ? -14.191 -5.476 42.817 1.00 59.62 114 LEU A C 1
ATOM 842 O O . LEU A 1 114 ? -13.417 -6.326 42.388 1.00 59.62 114 LEU A O 1
ATOM 846 N N . GLN A 1 115 ? -14.557 -5.444 44.101 1.00 62.66 115 GLN A N 1
ATOM 847 C CA . GLN A 1 115 ? -14.094 -6.440 45.075 1.00 62.66 115 GLN A CA 1
ATOM 848 C C . GLN A 1 115 ? -14.684 -7.837 44.820 1.00 62.66 115 GLN A C 1
ATOM 850 O O . GLN A 1 115 ? -14.038 -8.839 45.122 1.00 62.66 115 GLN A O 1
ATOM 855 N N . ARG A 1 116 ? -15.896 -7.933 44.247 1.00 58.97 116 ARG A N 1
ATOM 856 C CA . ARG A 1 116 ? -16.591 -9.220 44.056 1.00 58.97 116 ARG A CA 1
ATOM 857 C C . ARG A 1 116 ? -16.287 -9.911 42.727 1.00 58.97 116 ARG A C 1
ATOM 859 O O . ARG A 1 116 ? -16.091 -11.126 42.730 1.00 58.97 116 ARG A O 1
ATOM 866 N N . ARG A 1 117 ? -16.290 -9.203 41.586 1.00 59.31 117 ARG A N 1
ATOM 867 C CA . ARG A 1 117 ? -16.003 -9.784 40.246 1.00 59.31 117 ARG A CA 1
ATOM 868 C C . ARG A 1 117 ? -15.367 -8.765 39.279 1.00 59.31 117 ARG A C 1
ATOM 870 O O . ARG A 1 117 ? -15.991 -8.404 38.277 1.00 59.31 117 ARG A O 1
ATOM 877 N N . PRO A 1 118 ? -14.104 -8.369 39.508 1.00 56.31 118 PRO A N 1
ATOM 878 C CA . PRO A 1 118 ? -13.434 -7.299 38.758 1.00 56.31 118 PRO A CA 1
ATOM 879 C C . PRO A 1 118 ? -13.232 -7.618 37.267 1.00 56.31 118 PRO A C 1
ATOM 881 O O . PRO A 1 118 ? -13.298 -6.737 36.416 1.00 56.31 118 PRO A O 1
ATOM 884 N N . ALA A 1 119 ? -13.032 -8.892 36.919 1.00 56.53 119 ALA A N 1
ATOM 885 C CA . ALA A 1 119 ? -12.556 -9.271 35.589 1.00 56.53 119 ALA A CA 1
ATOM 886 C C . ALA A 1 119 ? -13.638 -9.350 34.489 1.00 56.53 119 ALA A C 1
ATOM 888 O O . ALA A 1 119 ? -13.310 -9.252 33.314 1.00 56.53 119 ALA A O 1
ATOM 889 N N . ARG A 1 120 ? -14.925 -9.557 34.813 1.00 56.88 120 ARG A N 1
ATOM 890 C CA . ARG A 1 120 ? -15.947 -9.950 33.807 1.00 56.88 120 ARG A CA 1
ATOM 891 C C . ARG A 1 120 ? -16.723 -8.791 33.172 1.00 56.88 120 ARG A C 1
ATOM 893 O O . ARG A 1 120 ? -17.035 -8.854 31.985 1.00 56.88 120 ARG A O 1
ATOM 900 N N . LEU A 1 121 ? -17.062 -7.767 33.953 1.00 52.69 121 LEU A N 1
ATOM 901 C CA . LEU A 1 121 ? -17.821 -6.595 33.483 1.00 52.69 121 LEU A CA 1
ATOM 902 C C . LEU A 1 121 ? -16.941 -5.650 32.663 1.00 52.69 121 LEU A C 1
ATOM 904 O O . LEU A 1 121 ? -17.360 -5.142 31.625 1.00 52.69 121 LEU A O 1
ATOM 908 N N . LEU A 1 122 ? -15.684 -5.532 33.083 1.00 52.25 122 LEU A N 1
ATOM 909 C CA . LEU A 1 122 ? -14.634 -4.809 32.389 1.00 52.25 122 LEU A CA 1
ATOM 910 C C . LEU A 1 122 ? -14.376 -5.374 30.997 1.00 52.25 122 LEU A C 1
ATOM 912 O O . LEU A 1 122 ? -14.339 -4.633 30.024 1.00 52.25 122 LEU A O 1
ATOM 916 N N . PHE A 1 123 ? -14.279 -6.698 30.891 1.00 53.25 123 PHE A N 1
ATOM 917 C CA . PHE A 1 123 ? -13.917 -7.383 29.654 1.00 53.25 123 PHE A CA 1
ATOM 918 C C . PHE A 1 123 ? -15.015 -7.307 28.585 1.00 53.25 123 PHE A C 1
ATOM 920 O O . PHE A 1 123 ? -14.706 -7.248 27.403 1.00 53.25 123 PHE A O 1
ATOM 927 N N . ARG A 1 124 ? -16.303 -7.267 28.957 1.00 56.97 124 ARG A N 1
ATOM 928 C CA . ARG A 1 124 ? -17.409 -7.233 27.978 1.00 56.97 124 ARG A CA 1
ATOM 929 C C . ARG A 1 124 ? -17.600 -5.876 27.298 1.00 56.97 124 ARG A C 1
ATOM 931 O O . ARG A 1 124 ? -17.859 -5.845 26.104 1.00 56.97 124 ARG A O 1
ATOM 938 N N . LEU A 1 125 ? -17.456 -4.771 28.029 1.00 50.16 125 LEU A N 1
ATOM 939 C CA . LEU A 1 125 ? -17.639 -3.421 27.471 1.00 50.16 125 LEU A CA 1
ATOM 940 C C . LEU A 1 125 ? -16.397 -2.894 26.736 1.00 50.16 125 LEU A C 1
ATOM 942 O O . LEU A 1 125 ? -16.525 -2.029 25.873 1.00 50.16 125 LEU A O 1
ATOM 946 N N . THR A 1 126 ? -15.213 -3.415 27.067 1.00 54.84 126 THR A N 1
ATOM 947 C CA . THR A 1 126 ? -13.941 -3.077 26.406 1.00 54.84 126 THR A CA 1
ATOM 948 C C . THR A 1 126 ? -13.702 -3.939 25.166 1.00 54.84 126 THR A C 1
ATOM 950 O O . THR A 1 126 ? -13.441 -3.400 24.095 1.00 54.84 126 THR A O 1
ATOM 953 N N . SER A 1 127 ? -13.919 -5.259 25.251 1.00 55.69 127 SER A N 1
ATOM 954 C CA . SER A 1 127 ? -13.689 -6.155 24.107 1.00 55.69 127 SER A CA 1
ATOM 955 C C . SER A 1 127 ? -14.622 -5.900 22.924 1.00 55.69 127 SER A C 1
ATOM 957 O O . SER A 1 127 ? -14.174 -6.013 21.789 1.00 55.69 127 SER A O 1
ATOM 959 N N . GLU A 1 128 ? -15.890 -5.533 23.145 1.00 57.84 128 GLU A N 1
ATOM 960 C CA . GLU A 1 128 ? -16.832 -5.328 22.033 1.00 57.84 128 GLU A CA 1
ATOM 961 C C . GLU A 1 128 ? -16.544 -4.041 21.235 1.00 57.84 128 GLU A C 1
ATOM 963 O O . GLU A 1 128 ? -16.754 -4.020 20.022 1.00 57.84 128 GLU A O 1
ATOM 968 N N . VAL A 1 129 ? -16.016 -2.990 21.876 1.00 55.94 129 VAL A N 1
ATOM 969 C CA . VAL A 1 129 ? -15.668 -1.721 21.204 1.00 55.94 129 VAL A CA 1
ATOM 970 C C . VAL A 1 129 ? -14.277 -1.796 20.565 1.00 55.94 129 VAL A C 1
ATOM 972 O O . VAL A 1 129 ? -14.115 -1.396 19.411 1.00 55.94 129 VAL A O 1
ATOM 975 N N . ASP A 1 130 ? -13.300 -2.390 21.255 1.00 60.84 130 ASP A N 1
ATOM 976 C CA . ASP A 1 130 ? -11.941 -2.578 20.730 1.00 60.84 130 ASP A CA 1
ATOM 977 C C . ASP A 1 130 ? -11.913 -3.557 19.553 1.00 60.84 130 ASP A C 1
ATOM 979 O O . ASP A 1 130 ? -11.154 -3.373 18.596 1.00 60.84 130 ASP A O 1
ATOM 983 N N . ALA A 1 131 ? -12.757 -4.595 19.586 1.00 59.06 131 ALA A N 1
ATOM 984 C CA . ALA A 1 131 ? -12.884 -5.536 18.479 1.00 59.06 131 ALA A CA 1
ATOM 985 C C . ALA A 1 131 ? -13.406 -4.849 17.212 1.00 59.06 131 ALA A C 1
ATOM 987 O O . ALA A 1 131 ? -12.927 -5.167 16.128 1.00 59.06 131 ALA A O 1
ATOM 988 N N . LEU A 1 132 ? -14.334 -3.890 17.322 1.00 58.66 132 LEU A N 1
ATOM 989 C CA . LEU A 1 132 ? -14.847 -3.182 16.146 1.00 58.66 132 LEU A CA 1
ATOM 990 C C . LEU A 1 132 ? -13.801 -2.250 15.524 1.00 58.66 132 LEU A C 1
ATOM 992 O O . LEU A 1 132 ? -13.609 -2.285 14.308 1.00 58.66 132 LEU A O 1
ATOM 996 N N . ASP A 1 133 ? -13.114 -1.445 16.341 1.00 63.12 133 ASP A N 1
ATOM 997 C CA . ASP A 1 133 ? -12.131 -0.471 15.840 1.00 63.12 133 ASP A CA 1
ATOM 998 C C . ASP A 1 133 ? -10.889 -1.187 15.276 1.00 63.12 133 ASP A C 1
ATOM 1000 O O . ASP A 1 133 ? -10.397 -0.862 14.192 1.00 63.12 133 ASP A O 1
ATOM 1004 N N . SER A 1 134 ? -10.433 -2.253 15.948 1.00 65.88 134 SER A N 1
ATOM 1005 C CA . SER A 1 134 ? -9.323 -3.078 15.460 1.00 65.88 134 SER A CA 1
ATOM 1006 C C . SER A 1 134 ? -9.672 -3.849 14.187 1.00 65.88 134 SER A C 1
ATOM 1008 O O . SER A 1 134 ? -8.850 -3.877 13.273 1.00 65.88 134 SER A O 1
ATOM 1010 N N . LEU A 1 135 ? -10.877 -4.418 14.068 1.00 65.69 135 LEU A N 1
ATOM 1011 C CA . LEU A 1 135 ? -11.319 -5.081 12.838 1.00 65.69 135 LEU A CA 1
ATOM 1012 C C . LEU A 1 135 ? -11.354 -4.086 11.669 1.00 65.69 135 LEU A C 1
ATOM 1014 O O . LEU A 1 135 ? -10.895 -4.395 10.569 1.00 65.69 135 LEU A O 1
ATOM 1018 N N . TYR A 1 136 ? -11.841 -2.868 11.904 1.00 64.00 136 TYR A N 1
ATOM 1019 C CA . TYR A 1 136 ? -11.953 -1.869 10.848 1.00 64.00 136 TYR A CA 1
ATOM 1020 C C . TYR A 1 136 ? -10.579 -1.366 10.372 1.00 64.00 136 TY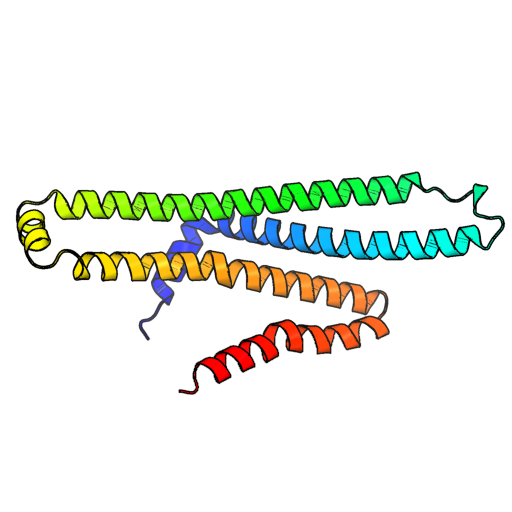R A C 1
ATOM 1022 O O . TYR A 1 136 ? -10.270 -1.383 9.179 1.00 64.00 136 TYR A O 1
ATOM 1030 N N . LEU A 1 137 ? -9.711 -0.973 11.304 1.00 66.50 137 LEU A N 1
ATOM 1031 C CA . LEU A 1 137 ? -8.406 -0.388 10.983 1.00 66.50 137 LEU A CA 1
ATOM 1032 C C . LEU A 1 137 ? -7.343 -1.419 10.597 1.00 66.50 137 LEU A C 1
ATOM 1034 O O . LEU A 1 137 ? -6.452 -1.099 9.815 1.00 66.50 137 LEU A O 1
ATOM 1038 N N . ARG A 1 138 ? -7.402 -2.641 11.139 1.00 71.56 138 ARG A N 1
ATOM 1039 C CA . ARG A 1 138 ? -6.377 -3.674 10.896 1.00 71.56 138 ARG A CA 1
ATOM 1040 C C . ARG A 1 138 ? -6.778 -4.710 9.861 1.00 71.56 138 ARG A C 1
ATOM 1042 O O . ARG A 1 138 ? -5.897 -5.409 9.374 1.00 71.56 138 ARG A O 1
ATOM 1049 N N . VAL A 1 139 ? -8.065 -4.830 9.534 1.00 72.88 139 VAL A N 1
ATOM 1050 C CA . VAL A 1 139 ? -8.532 -5.801 8.534 1.00 72.88 139 VAL A CA 1
ATOM 1051 C C . VAL A 1 139 ? -9.151 -5.090 7.343 1.00 72.88 139 VAL A C 1
ATOM 1053 O O . VAL A 1 139 ? -8.648 -5.244 6.236 1.00 72.88 139 VAL A O 1
ATOM 1056 N N . LEU A 1 140 ? -10.179 -4.262 7.538 1.00 75.62 140 LEU A N 1
ATOM 1057 C CA . LEU A 1 140 ? -10.863 -3.607 6.414 1.00 75.62 140 LEU A CA 1
ATOM 1058 C C . LEU A 1 140 ? -9.955 -2.631 5.652 1.00 75.62 140 LEU A C 1
ATOM 1060 O O . LEU A 1 140 ? -9.908 -2.688 4.422 1.00 75.62 140 LEU A O 1
ATOM 1064 N N . ALA A 1 141 ? -9.199 -1.771 6.341 1.00 77.19 141 ALA A N 1
ATOM 1065 C CA . ALA A 1 141 ? -8.322 -0.806 5.669 1.00 77.19 141 ALA A CA 1
ATOM 1066 C C . ALA A 1 141 ? -7.201 -1.475 4.833 1.00 77.19 141 ALA A C 1
ATOM 1068 O O . ALA A 1 141 ? -7.092 -1.159 3.647 1.00 77.19 141 ALA A O 1
ATOM 1069 N N . PRO A 1 142 ? -6.437 -2.461 5.348 1.00 80.81 142 PRO A N 1
ATOM 1070 C CA . PRO A 1 142 ? -5.446 -3.166 4.531 1.00 80.81 142 PRO A CA 1
ATOM 1071 C C . PRO A 1 142 ? -6.065 -3.955 3.378 1.00 80.81 142 PRO A C 1
ATOM 1073 O O . PRO A 1 142 ? -5.505 -3.987 2.285 1.00 80.81 142 PRO A O 1
ATOM 1076 N N . LEU A 1 143 ? -7.225 -4.580 3.597 1.00 82.94 143 LEU A N 1
ATOM 1077 C CA . LEU A 1 143 ? -7.875 -5.424 2.594 1.00 82.94 143 LEU A CA 1
ATOM 1078 C C . LEU A 1 143 ? -8.455 -4.588 1.444 1.00 82.94 143 LEU A C 1
ATOM 1080 O O . LEU A 1 143 ? -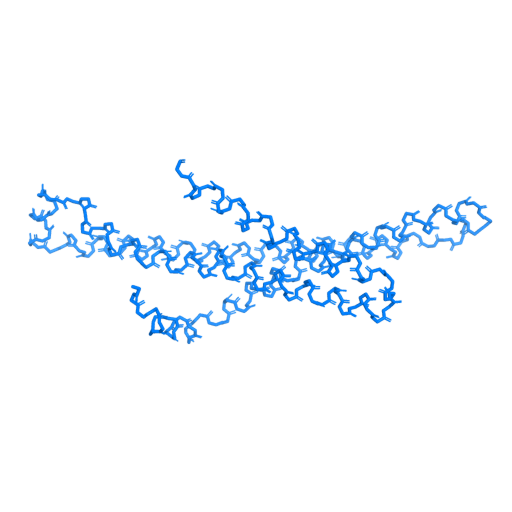8.299 -4.947 0.280 1.00 82.94 143 LEU A O 1
ATOM 1084 N N . THR A 1 144 ? -9.047 -3.432 1.756 1.00 82.06 144 THR A N 1
ATOM 1085 C CA . THR A 1 144 ? -9.501 -2.458 0.748 1.00 82.06 144 THR A CA 1
ATOM 1086 C C . THR A 1 144 ? -8.332 -1.859 -0.029 1.00 82.06 144 THR A C 1
ATOM 1088 O O . THR A 1 144 ? -8.395 -1.808 -1.257 1.00 82.06 144 THR A O 1
ATOM 1091 N N . ALA A 1 145 ? -7.237 -1.483 0.641 1.00 85.50 145 ALA A N 1
ATOM 1092 C CA . ALA A 1 145 ? -6.026 -1.007 -0.028 1.00 85.50 145 ALA A CA 1
ATOM 1093 C C . ALA A 1 145 ? -5.418 -2.083 -0.946 1.00 85.50 145 ALA A C 1
ATOM 1095 O O . ALA A 1 145 ? -5.100 -1.796 -2.100 1.00 85.50 145 ALA A O 1
ATOM 1096 N N . ALA A 1 146 ? -5.317 -3.330 -0.476 1.00 86.50 146 ALA A N 1
ATOM 1097 C CA . ALA A 1 146 ? -4.820 -4.449 -1.271 1.00 86.50 146 ALA A CA 1
ATOM 1098 C C . ALA A 1 146 ? -5.686 -4.698 -2.513 1.00 86.50 146 ALA A C 1
ATOM 1100 O O . ALA A 1 146 ? -5.145 -4.842 -3.609 1.00 86.50 146 ALA A O 1
ATOM 1101 N N . LEU A 1 147 ? -7.016 -4.699 -2.372 1.00 88.06 147 LEU A N 1
ATOM 1102 C CA . LEU A 1 147 ? -7.943 -4.867 -3.494 1.00 88.06 147 LEU A CA 1
ATOM 1103 C C . LEU A 1 147 ? -7.814 -3.734 -4.515 1.00 88.06 147 LEU A C 1
ATOM 1105 O O . LEU A 1 147 ? -7.647 -4.005 -5.702 1.00 88.06 147 LEU A O 1
ATOM 1109 N N . LEU A 1 148 ? -7.844 -2.477 -4.063 1.00 89.38 148 LEU A N 1
ATOM 1110 C CA . LEU A 1 148 ? -7.748 -1.310 -4.944 1.00 89.38 148 LEU A CA 1
ATOM 1111 C C . LEU A 1 148 ? -6.432 -1.288 -5.720 1.00 89.38 148 LEU A C 1
ATOM 1113 O O . LEU A 1 148 ? -6.438 -1.081 -6.931 1.00 89.38 148 LEU A O 1
ATOM 1117 N N . VAL A 1 149 ? -5.309 -1.540 -5.046 1.00 90.94 149 VAL A N 1
ATOM 1118 C CA . VAL A 1 149 ? -3.994 -1.575 -5.697 1.00 90.94 149 VAL A CA 1
ATOM 1119 C C . VAL A 1 149 ? -3.900 -2.746 -6.667 1.00 90.94 149 VAL A C 1
ATOM 1121 O O . VAL A 1 149 ? -3.402 -2.575 -7.776 1.00 90.94 149 VAL A O 1
ATOM 1124 N N . SER A 1 150 ? -4.418 -3.916 -6.292 1.00 90.19 150 SER A N 1
ATOM 1125 C CA . SER A 1 150 ? -4.413 -5.091 -7.169 1.00 90.19 150 SER A CA 1
ATOM 1126 C C . SER A 1 150 ? -5.227 -4.854 -8.440 1.00 90.19 150 SER A C 1
ATOM 1128 O O . SER A 1 150 ? -4.762 -5.181 -9.528 1.00 90.19 150 SER A O 1
ATOM 1130 N N . LEU A 1 151 ? -6.403 -4.227 -8.322 1.00 90.81 151 LEU A N 1
ATOM 1131 C CA . LEU A 1 151 ? -7.226 -3.825 -9.464 1.00 90.81 151 LEU A CA 1
ATOM 1132 C C . LEU A 1 151 ? -6.531 -2.769 -10.327 1.00 90.81 151 LEU A C 1
ATOM 1134 O O . LEU A 1 151 ? -6.535 -2.894 -11.547 1.00 90.81 151 LEU A O 1
ATOM 1138 N N . ALA A 1 152 ? -5.907 -1.760 -9.716 1.00 91.00 152 ALA A N 1
ATOM 1139 C CA . ALA A 1 152 ? -5.182 -0.720 -10.443 1.00 91.00 152 ALA A CA 1
ATOM 1140 C C . ALA A 1 152 ? -4.004 -1.296 -11.247 1.00 91.00 152 ALA A C 1
ATOM 1142 O O . ALA A 1 152 ? -3.827 -0.964 -12.418 1.00 91.00 152 ALA A O 1
ATOM 1143 N N . VAL A 1 153 ? -3.228 -2.200 -10.642 1.00 91.44 153 VAL A N 1
ATOM 1144 C CA . VAL A 1 153 ? -2.106 -2.882 -11.303 1.00 91.44 153 VAL A CA 1
ATOM 1145 C C . VAL A 1 153 ? -2.605 -3.796 -12.413 1.00 91.44 153 VAL A C 1
ATOM 1147 O O . VAL A 1 153 ? -2.050 -3.776 -13.509 1.00 91.44 153 VAL A O 1
ATOM 1150 N N . LEU A 1 154 ? -3.672 -4.558 -12.164 1.00 92.19 154 LEU A N 1
ATOM 1151 C CA . LEU A 1 154 ? -4.276 -5.425 -13.169 1.00 92.19 154 LEU A CA 1
ATOM 1152 C C . LEU A 1 154 ? -4.792 -4.616 -14.364 1.00 92.19 154 LEU A C 1
ATOM 1154 O O . LEU A 1 154 ? -4.504 -4.981 -15.496 1.00 92.19 154 LEU A O 1
ATOM 1158 N N . ALA A 1 155 ? -5.491 -3.504 -14.126 1.00 91.00 155 ALA A N 1
ATOM 1159 C CA . ALA A 1 155 ? -5.978 -2.616 -15.179 1.00 91.00 155 ALA A CA 1
ATOM 1160 C C . ALA A 1 155 ? -4.823 -1.998 -15.982 1.00 91.00 155 ALA A C 1
ATOM 1162 O O . ALA A 1 155 ? -4.860 -1.994 -17.211 1.00 91.00 155 ALA A O 1
ATOM 1163 N N . GLY A 1 156 ? -3.767 -1.536 -15.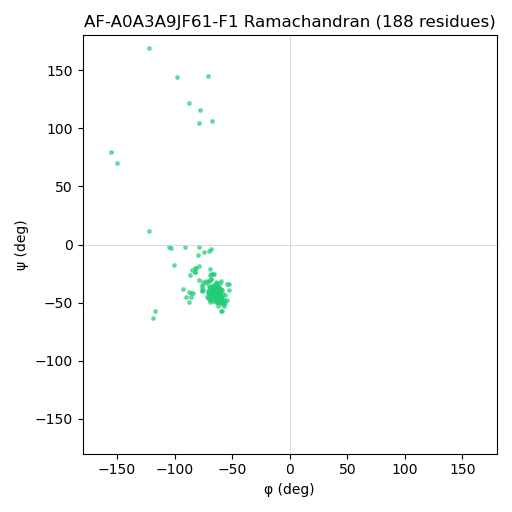303 1.00 90.00 156 GLY A N 1
ATOM 1164 C CA . GLY A 1 156 ? -2.568 -1.012 -15.959 1.00 90.00 156 GLY A CA 1
ATOM 1165 C C . GLY A 1 156 ? -1.878 -2.057 -16.838 1.00 90.00 156 GLY A C 1
ATOM 1166 O O . GLY A 1 156 ? -1.547 -1.779 -17.989 1.00 90.00 156 GLY A O 1
ATOM 1167 N N . LEU A 1 157 ? -1.720 -3.284 -16.333 1.00 90.69 157 LEU A N 1
ATOM 1168 C CA . LEU A 1 157 ? -1.164 -4.396 -17.106 1.00 90.69 157 LEU A CA 1
ATOM 1169 C C . LEU A 1 157 ? -2.081 -4.823 -18.248 1.00 90.69 157 LEU A C 1
ATOM 1171 O O . LEU A 1 157 ? -1.585 -5.158 -19.315 1.00 90.69 157 LEU A O 1
ATOM 1175 N N . TRP A 1 158 ? -3.398 -4.788 -18.061 1.00 91.25 158 TRP A N 1
ATOM 1176 C CA . TRP A 1 158 ? -4.348 -5.135 -19.114 1.00 91.25 158 TRP A CA 1
ATOM 1177 C C . TRP A 1 158 ? -4.238 -4.189 -20.311 1.00 91.25 158 TRP A C 1
ATOM 1179 O O . TRP A 1 158 ? -4.338 -4.628 -21.451 1.00 91.25 158 TRP A O 1
ATOM 1189 N N . LEU A 1 159 ? -3.987 -2.902 -20.057 1.00 91.94 159 LEU A N 1
ATOM 1190 C CA . LEU A 1 159 ? -3.794 -1.896 -21.102 1.00 91.94 159 LEU A CA 1
ATOM 1191 C C . LEU A 1 159 ? -2.410 -1.989 -21.761 1.00 91.94 159 LEU A C 1
ATOM 1193 O O . LEU A 1 159 ? -2.302 -1.817 -22.971 1.00 91.94 159 LEU A O 1
ATOM 1197 N N . ALA A 1 160 ? -1.356 -2.245 -20.981 1.00 90.06 160 ALA A N 1
ATOM 1198 C CA . ALA A 1 160 ? 0.021 -2.225 -21.479 1.00 90.06 160 ALA A CA 1
ATOM 1199 C C . ALA A 1 160 ? 0.490 -3.567 -22.071 1.00 90.06 160 ALA A C 1
ATOM 1201 O O . ALA A 1 160 ? 1.197 -3.593 -23.074 1.00 90.06 160 ALA A O 1
ATOM 1202 N N . ALA A 1 161 ? 0.136 -4.682 -21.433 1.00 89.12 161 ALA A N 1
ATOM 1203 C CA . ALA A 1 161 ? 0.591 -6.027 -21.776 1.00 89.12 161 ALA A CA 1
ATOM 1204 C C . ALA A 1 161 ? -0.424 -7.094 -21.299 1.00 89.12 161 ALA A C 1
ATOM 1206 O O . ALA A 1 161 ? -0.190 -7.763 -20.284 1.00 89.12 161 ALA A O 1
ATOM 1207 N N . PRO A 1 162 ? -1.532 -7.311 -22.039 1.00 88.06 162 PRO A N 1
ATOM 1208 C CA . PRO A 1 162 ? -2.623 -8.202 -21.625 1.00 88.06 162 PRO A CA 1
ATOM 1209 C C . PRO A 1 162 ? -2.167 -9.628 -21.282 1.00 88.06 162 PRO A C 1
ATOM 1211 O O . PRO A 1 162 ? -2.693 -10.256 -20.363 1.00 88.06 162 PRO A O 1
ATOM 1214 N N . ALA A 1 163 ? -1.141 -10.129 -21.979 1.00 90.50 163 ALA A N 1
ATOM 1215 C CA . ALA A 1 163 ? -0.576 -11.457 -21.747 1.00 90.50 163 ALA A CA 1
ATOM 1216 C C . ALA A 1 163 ? -0.022 -11.641 -20.319 1.00 90.50 163 ALA A C 1
ATOM 1218 O O . ALA A 1 163 ? -0.116 -12.730 -19.759 1.00 90.50 163 ALA A O 1
ATOM 1219 N N . LEU A 1 164 ? 0.517 -10.578 -19.708 1.00 86.50 164 LEU A N 1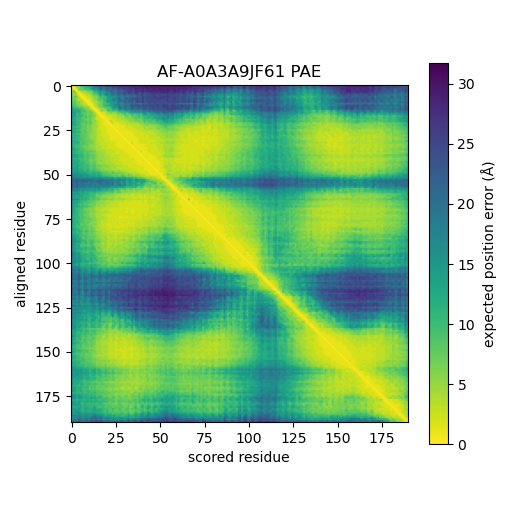
ATOM 1220 C CA . LEU A 1 164 ? 1.030 -10.599 -18.332 1.00 86.50 164 LEU A CA 1
ATOM 1221 C C . LEU A 1 164 ? -0.079 -10.422 -17.289 1.00 86.50 164 LEU A C 1
ATOM 1223 O O . LEU A 1 164 ? 0.096 -10.787 -16.127 1.00 86.50 164 LEU A O 1
ATOM 1227 N N . ALA A 1 165 ? -1.230 -9.882 -17.686 1.00 87.81 165 ALA A N 1
ATOM 1228 C CA . ALA A 1 165 ? -2.341 -9.654 -16.777 1.00 87.81 165 ALA A CA 1
ATOM 1229 C C . ALA A 1 165 ? -3.084 -10.956 -16.431 1.00 87.81 165 ALA A C 1
ATOM 1231 O O . ALA A 1 165 ? -3.541 -11.111 -15.301 1.00 87.81 165 ALA A O 1
ATOM 1232 N N . TRP A 1 166 ? -3.146 -11.919 -17.358 1.00 87.75 166 TRP A N 1
ATOM 1233 C CA . TRP A 1 166 ? -3.791 -13.219 -17.138 1.00 87.75 166 TRP A CA 1
ATOM 1234 C C . TRP A 1 166 ? -3.229 -14.015 -15.947 1.00 87.75 166 TRP A C 1
ATOM 1236 O O . TRP A 1 166 ? -4.008 -14.381 -15.063 1.00 87.75 166 TRP A O 1
ATOM 1246 N N . PRO A 1 167 ? -1.905 -14.262 -15.845 1.00 89.56 167 PRO A N 1
ATOM 1247 C CA . PRO A 1 167 ? -1.359 -14.960 -14.687 1.00 89.56 167 PRO A CA 1
ATOM 1248 C C . PRO A 1 167 ? -1.612 -14.188 -13.390 1.00 89.56 167 PRO A C 1
ATOM 1250 O O . PRO A 1 167 ? -1.939 -14.812 -12.386 1.00 89.56 167 PRO A O 1
ATOM 1253 N N . LEU A 1 168 ? -1.551 -12.851 -13.402 1.00 88.25 168 LEU A N 1
ATOM 1254 C CA . LEU A 1 168 ? -1.863 -12.038 -12.222 1.00 88.25 168 LEU A CA 1
ATOM 1255 C C . LEU A 1 168 ? -3.323 -12.205 -11.775 1.00 88.25 168 LEU A C 1
ATOM 1257 O O . LEU A 1 168 ? -3.590 -12.362 -10.586 1.00 88.25 168 LEU A O 1
ATOM 1261 N N . LEU A 1 169 ? -4.255 -12.216 -12.730 1.00 88.31 169 LEU A N 1
ATOM 1262 C CA . LEU A 1 169 ? -5.691 -12.376 -12.496 1.00 88.31 169 LEU A CA 1
ATOM 1263 C C . LEU A 1 169 ? -6.015 -13.706 -11.806 1.00 88.31 169 LEU A C 1
ATOM 1265 O O . LEU A 1 169 ? -6.950 -13.774 -11.015 1.00 88.31 169 LEU A O 1
ATOM 1269 N N . VAL A 1 170 ? -5.218 -14.744 -12.066 1.00 89.50 170 VAL A N 1
ATOM 1270 C CA . VAL A 1 170 ? -5.364 -16.071 -11.45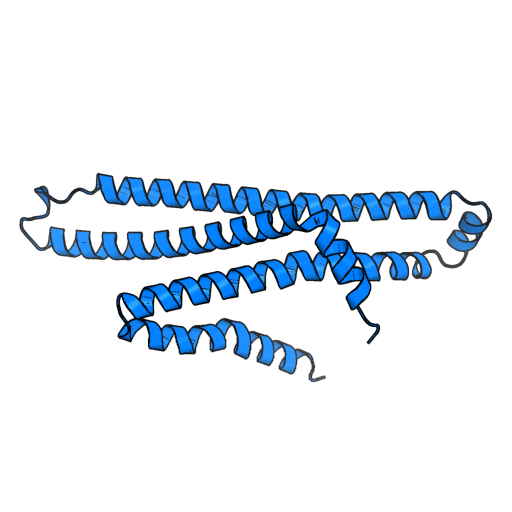5 1.00 89.50 170 VAL A CA 1
ATOM 1271 C C . VAL A 1 170 ? -4.604 -16.173 -10.128 1.00 89.50 170 VAL A C 1
ATOM 1273 O O . VAL A 1 170 ? -5.171 -16.600 -9.122 1.00 89.50 170 VAL A O 1
ATOM 1276 N N . LEU A 1 171 ? -3.330 -15.771 -10.091 1.00 90.12 171 LEU A N 1
ATOM 1277 C CA . LEU A 1 171 ? -2.457 -15.982 -8.930 1.00 90.12 171 LEU A CA 1
ATOM 1278 C C . LEU A 1 171 ? -2.876 -15.146 -7.717 1.00 90.12 171 LEU A C 1
ATOM 1280 O O . LEU A 1 171 ? -2.763 -15.595 -6.578 1.00 90.12 171 LEU A O 1
ATOM 1284 N N . LEU A 1 172 ? -3.352 -13.926 -7.953 1.00 88.12 172 LEU A N 1
ATOM 1285 C CA . LEU A 1 172 ? -3.648 -12.954 -6.907 1.00 88.12 172 LEU A CA 1
ATOM 1286 C C . LEU A 1 172 ? -4.859 -13.350 -6.035 1.00 88.12 172 LEU A C 1
ATOM 1288 O O . LEU A 1 172 ? -4.709 -13.350 -4.811 1.00 88.12 172 LEU A O 1
ATOM 1292 N N . PRO A 1 173 ? -6.018 -13.777 -6.580 1.00 87.38 173 PRO A N 1
ATOM 1293 C CA . PRO A 1 173 ? -7.103 -14.328 -5.762 1.00 87.38 173 PRO A CA 1
ATOM 1294 C C . PRO A 1 173 ? -6.752 -15.685 -5.136 1.00 87.38 173 PRO A C 1
ATOM 1296 O O . PRO A 1 173 ? -7.224 -15.991 -4.038 1.00 87.38 173 PRO A O 1
ATOM 1299 N N . LEU A 1 174 ? -5.899 -16.488 -5.784 1.00 88.69 174 LEU A N 1
ATOM 1300 C CA . LEU A 1 174 ? -5.391 -17.735 -5.207 1.00 88.69 174 LEU A CA 1
ATOM 1301 C C . LEU A 1 174 ? -4.584 -17.470 -3.928 1.00 88.69 174 LEU A C 1
ATOM 1303 O O . LEU A 1 174 ? -4.886 -18.031 -2.873 1.00 88.69 174 LEU A O 1
ATOM 1307 N N . ALA A 1 175 ? -3.600 -16.575 -4.013 1.00 86.56 175 ALA A N 1
ATOM 1308 C CA . ALA A 1 175 ? -2.717 -16.227 -2.906 1.00 86.56 175 ALA A CA 1
ATOM 1309 C C . ALA A 1 175 ? -3.424 -15.407 -1.816 1.00 86.56 175 ALA A C 1
ATOM 1311 O O . ALA A 1 175 ? -3.271 -15.694 -0.631 1.00 86.56 175 ALA A O 1
ATOM 1312 N N . GLY A 1 176 ? -4.203 -14.395 -2.206 1.00 83.00 176 GLY A N 1
ATOM 1313 C CA . GLY A 1 176 ? -4.836 -13.457 -1.275 1.00 83.00 176 GLY A CA 1
ATOM 1314 C C . GLY A 1 176 ? -6.167 -13.932 -0.690 1.00 83.00 176 GLY A C 1
ATOM 1315 O O . GLY A 1 176 ? -6.567 -13.445 0.364 1.00 83.00 176 GLY A O 1
ATOM 1316 N N . GLY A 1 177 ? -6.857 -14.866 -1.350 1.00 85.19 177 GLY A N 1
ATOM 1317 C CA . GLY A 1 177 ? -8.195 -15.318 -0.958 1.00 85.19 177 GLY A CA 1
ATOM 1318 C C . GLY A 1 177 ? -8.253 -16.803 -0.620 1.00 85.19 177 GLY A C 1
ATOM 1319 O O . GLY A 1 177 ? -8.543 -17.170 0.518 1.00 85.19 177 GLY A O 1
ATOM 1320 N N . LEU A 1 178 ? -7.973 -17.666 -1.602 1.00 83.12 178 LEU A N 1
ATOM 1321 C CA . LEU A 1 178 ? -8.144 -19.119 -1.459 1.00 83.12 178 LEU A CA 1
ATOM 1322 C C . LEU A 1 178 ? -7.245 -19.718 -0.378 1.00 83.12 178 LEU A C 1
ATOM 1324 O O . LEU A 1 178 ? -7.740 -20.493 0.433 1.00 83.12 178 LEU A O 1
ATOM 1328 N N . LEU A 1 179 ? -5.965 -19.345 -0.339 1.00 84.75 179 LEU A N 1
ATOM 1329 C CA . LEU A 1 179 ? -5.002 -19.803 0.669 1.00 84.75 179 LEU A CA 1
ATOM 1330 C C . LEU A 1 179 ? -5.414 -19.446 2.108 1.00 84.75 179 LEU A C 1
ATOM 1332 O O . LEU A 1 179 ? -5.576 -20.366 2.913 1.00 84.75 179 LEU A O 1
ATOM 1336 N N . PRO A 1 180 ? -5.638 -18.165 2.465 1.00 84.62 180 PRO A N 1
ATOM 1337 C CA . PRO A 1 180 ? -6.067 -17.818 3.817 1.00 84.62 180 PRO A CA 1
ATOM 1338 C C . PRO A 1 180 ? -7.435 -18.411 4.165 1.00 84.62 180 PRO A C 1
ATOM 1340 O O . PRO A 1 180 ? -7.644 -18.818 5.305 1.00 84.62 180 PRO A O 1
ATOM 1343 N N . TRP A 1 181 ? -8.347 -18.544 3.198 1.00 85.94 181 TRP A N 1
ATOM 1344 C CA . TRP A 1 181 ? -9.623 -19.232 3.410 1.00 85.94 181 TRP A CA 1
ATOM 1345 C C . TRP A 1 181 ? -9.447 -20.729 3.694 1.00 85.94 181 TRP A C 1
ATOM 1347 O O . TRP A 1 181 ? -10.097 -21.265 4.592 1.00 85.94 181 TRP A O 1
ATOM 1357 N N . TRP A 1 182 ? -8.548 -21.404 2.973 1.00 86.62 182 TRP A N 1
ATOM 1358 C CA . TRP A 1 182 ? -8.197 -22.805 3.209 1.00 86.62 182 TRP A CA 1
ATOM 1359 C C . TRP A 1 182 ? -7.591 -22.999 4.595 1.00 86.62 182 TRP A C 1
ATOM 1361 O O . TRP A 1 182 ? -8.028 -23.880 5.332 1.00 86.62 182 TRP A O 1
ATOM 1371 N N . ILE A 1 183 ? -6.638 -22.144 4.973 1.00 87.06 183 ILE A N 1
ATOM 1372 C CA . ILE A 1 183 ? -5.991 -22.176 6.290 1.00 87.06 183 ILE A CA 1
ATOM 1373 C C . ILE A 1 183 ? -7.021 -21.917 7.392 1.00 87.06 183 ILE A C 1
ATOM 1375 O O . ILE A 1 183 ? -7.072 -22.663 8.366 1.00 87.06 183 ILE A O 1
ATOM 1379 N N . ALA A 1 184 ? -7.893 -20.919 7.221 1.00 87.44 184 ALA A N 1
ATOM 1380 C CA . ALA A 1 184 ? -8.960 -20.631 8.175 1.00 87.44 184 ALA A CA 1
ATOM 1381 C C . ALA A 1 184 ? -9.913 -21.825 8.335 1.00 87.44 184 ALA A C 1
ATOM 1383 O O . ALA A 1 184 ? -10.287 -22.172 9.451 1.00 87.44 184 ALA A O 1
ATOM 1384 N N . ARG A 1 185 ? -10.274 -22.500 7.237 1.00 85.00 185 ARG A N 1
ATOM 1385 C CA . ARG A 1 185 ? -11.102 -23.714 7.288 1.00 85.00 185 ARG A CA 1
ATOM 1386 C C . ARG A 1 185 ? -10.389 -24.899 7.928 1.00 85.00 185 ARG A C 1
ATOM 1388 O O . ARG A 1 185 ? -11.042 -25.652 8.641 1.00 85.00 185 ARG A O 1
ATOM 1395 N N . ALA A 1 186 ? -9.096 -25.074 7.678 1.00 84.62 186 ALA A N 1
ATOM 1396 C CA . ALA A 1 186 ? -8.300 -26.139 8.279 1.00 84.62 186 ALA A CA 1
ATOM 1397 C C . ALA A 1 186 ? -8.127 -25.931 9.791 1.00 84.62 186 ALA A C 1
ATOM 1399 O O . ALA A 1 186 ? -8.250 -26.887 10.543 1.00 84.62 186 ALA A O 1
ATOM 1400 N N . ALA A 1 187 ? -7.940 -24.686 10.237 1.00 81.06 187 ALA A N 1
ATOM 1401 C CA . ALA A 1 187 ? -7.830 -24.332 11.654 1.00 81.06 187 ALA A CA 1
ATOM 1402 C C . ALA A 1 187 ? -9.149 -24.484 12.437 1.00 81.06 187 ALA A C 1
ATOM 1404 O O . ALA A 1 187 ? -9.134 -24.580 13.659 1.00 81.06 187 ALA A O 1
ATOM 1405 N N . LEU A 1 188 ? -10.291 -24.483 11.742 1.00 77.81 188 LEU A N 1
ATOM 1406 C CA . LEU A 1 188 ? -11.621 -24.680 12.328 1.00 77.81 188 LEU A CA 1
ATOM 1407 C C . LEU A 1 188 ? -12.058 -26.153 12.358 1.00 77.81 188 LEU A C 1
ATOM 1409 O O . LEU A 1 188 ? -13.151 -26.448 12.844 1.00 77.81 188 LEU A O 1
ATOM 1413 N N . ARG A 1 189 ? -11.246 -27.074 11.825 1.00 61.34 189 ARG A N 1
ATOM 1414 C CA . ARG A 1 189 ? -11.472 -28.512 11.986 1.00 61.34 189 ARG A CA 1
ATOM 1415 C C . ARG A 1 189 ? -10.794 -28.955 13.295 1.00 61.34 189 ARG A C 1
ATOM 1417 O O . ARG A 1 189 ? -9.607 -28.672 13.436 1.00 61.34 189 ARG A O 1
ATOM 1424 N N . PRO A 1 190 ? -11.546 -29.542 14.245 1.00 57.72 190 PRO A N 1
ATOM 1425 C CA . PRO A 1 190 ? -11.035 -29.948 15.555 1.00 57.72 190 PRO A CA 1
ATOM 1426 C C . PRO A 1 190 ? -10.011 -31.082 15.470 1.00 57.72 190 PRO A C 1
ATOM 1428 O O . PRO A 1 190 ? -10.071 -31.861 14.489 1.00 57.72 190 PRO A O 1
#

InterPro domains:
  IPR011527 ABC transporter type 1, transmembrane domain [PS50929] (20-190)
  IPR036640 ABC transporter type 1, transmembrane domain superfamily [G3DSA:1.20.1560.10] (2-189)
  IPR036640 ABC transporter type 1, transmembrane domain superfamily [SSF90123] (10-185)

Secondary structure (DSSP, 8-state):
----HHHHHHHHHHSHHHHHHHHHHHHHHHHHHHHHHHHHHHHHHHHHHHHTSGGGGT---HHHHHHHHHHHHHHHHHHHHHHHHHHHHHHHHHHHHHHHHHHHHSSHHHHHHHHH-HHHHHHHHHHHHHHHHHHIIIIIHHHHHHHHHHHHHHHHHHHH-HHHHHHHHHHHHIIIIIHHHHHHHHHT--

Solvent-accessible surface area (backbone atoms only — not comparable to full-atom values): 10230 Å² total; per-residue (Å²): 134,79,83,62,62,70,62,54,56,56,52,54,70,80,41,44,67,60,51,52,48,29,30,48,21,46,31,49,22,52,50,27,50,52,51,42,54,52,52,49,51,51,49,53,54,50,51,55,54,28,65,76,43,90,49,48,86,75,59,73,62,59,64,61,49,50,50,48,52,52,32,52,49,50,23,51,53,24,46,50,53,26,49,52,50,54,47,54,51,54,50,52,51,55,49,53,50,54,51,51,56,50,60,56,47,71,37,79,70,34,48,57,46,46,74,74,55,55,71,62,67,56,48,57,68,47,50,62,54,51,50,53,55,47,45,44,65,69,44,49,36,55,51,51,25,51,50,53,48,51,50,52,51,42,53,52,30,46,75,76,40,50,81,66,23,54,60,50,68,53,50,49,52,43,63,73,42,51,48,58,51,49,51,54,54,56,72,69,53,132

Sequence (190 aa):
MKPLSPIMALFWQERRSALLGGAAMMAMTLLAGIALLGLSGWFITATALAGLTSAALAFDVFIPGAGIRLLALVRTGARYGERLVTHDATLRVLAGLRERLFRGHATTEGAEALQRRPARLLFRLTSEVDALDSLYLRVLAPLTAALLVSLAVLAGLWLAAPALAWPLLVLLPLAGGLLPWWIARAALRP